Protein AF-G8YKE4-F1 (afdb_monomer)

Radius of gyration: 32.11 Å; Cα contacts (8 Å, |Δi|>4): 275; chains: 1; bounding box: 105×108×71 Å

Solvent-accessible surface area (backbone atoms only — not comparable to full-atom values): 19241 Å² total; per-residue (Å²): 134,86,93,84,87,88,81,90,89,89,80,87,88,82,91,88,84,90,82,92,76,85,77,81,72,81,87,80,68,67,75,76,44,53,62,55,52,49,28,53,51,50,44,51,50,50,53,56,30,50,77,67,52,42,79,45,45,60,67,70,57,50,64,76,46,70,95,54,102,68,61,68,66,61,48,50,50,57,27,41,55,50,30,39,75,76,66,40,31,40,79,42,74,42,75,78,81,82,62,65,99,82,68,90,70,87,85,76,71,34,32,42,75,34,81,58,64,52,73,66,56,44,48,53,52,45,50,56,47,53,50,54,48,57,71,68,48,70,94,70,66,98,82,77,87,86,80,83,74,61,94,62,59,55,38,54,51,49,51,50,50,53,50,52,49,54,53,49,56,32,38,72,45,65,32,49,38,42,57,66,59,50,43,53,54,39,32,76,75,62,36,31,87,55,61,35,72,63,67,78,37,81,45,25,36,68,53,50,53,52,50,34,40,74,47,26,41,31,37,81,45,76,46,76,45,96,84,76,47,76,48,50,33,39,31,80,9,58,48,39,63,70,71,46,51,68,67,60,50,46,52,49,49,42,68,74,78,37,70,99,77,52,62,69,59,51,54,50,44,46,54,18,46,23,66,66,69,72,44,94,70,80,81,83,69,93,71,84,75,73,70,87,76,76,83,79,92,77,82,83,80,80,85,86,75,90,90,134

Sequence (308 aa):
MARHDNIESASSIQADSQGPSGTKRRKVGAESSRPRELVNQVVRLMLMKEHKRQLIRREHIASMYTGRRVRFEEVLGSARERLEDTYGLTIATLPEKSRGEGARTAGRATVALTKHLSPDAAAVLGELWDDDIRERQPSTSPGDTSRLAAPGADARRVESGMTLLALCLLLVSENYMSEHELKQS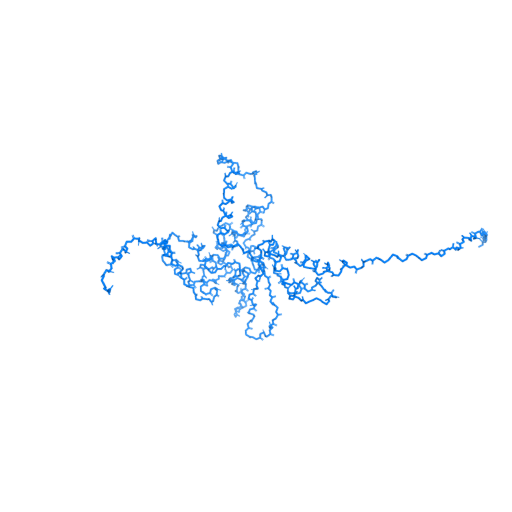LASFGVGDRPVAVAGLDLTASDLISSLVKKEYLYRDVQKTADSSEHVSYTVGRRALAEFPPTAMFNTIRAIYAPADDEDVQKKAALTIERAYRLSFSIPSDRDNSSPQNPDPSTQDPPQNVLT

InterPro domains:
  IPR002190 MAGE homology domain [PF01454] (42-246)
  IPR002190 MAGE homology domain [SM01373] (42-249)
  IPR037445 Melanoma-associated antigen [PTHR11736] (10-258)
  IPR041898 MAGE homology domain, winged helix WH1 motif [G3DSA:1.10.10.1200] (32-101)
  IPR041899 MAGE homology domain, winged helix WH2 motif [G3DSA:1.10.10.1210] (152-277)

pLDDT: mean 71.86, std 17.89, range [33.47, 95.88]

Nearest PDB structures (foldseek):
  8wjn-assembly1_G  TM=7.254E-01  e=7.913E-13  Saccharomyces cerevisiae S288C
  8hqs-assembly1_G  TM=7.590E-01  e=1.151E-11  Saccharomyces cerevisiae S288C
  7qcd-assembly1_E  TM=7.392E-01  e=9.208E-12  Saccharomyces cerevisiae S288C
  7tve-assembly1_F  TM=7.230E-01  e=2.809E-11  Saccharomyces cerevisiae W303
  7dg2-assembly1_C  TM=8.123E-01  e=2.178E-09  Xenopus laevis

Structure (mmCIF, N/CA/C/O backbone):
data_AF-G8YKE4-F1
#
_entry.id   AF-G8YKE4-F1
#
loop_
_atom_site.group_PDB
_atom_site.id
_atom_site.type_symbol
_atom_site.label_atom_id
_atom_site.label_alt_id
_atom_site.label_comp_id
_atom_site.label_asym_id
_atom_site.label_entity_id
_atom_site.label_seq_id
_atom_site.pdbx_PDB_ins_code
_atom_site.Cartn_x
_atom_site.Cartn_y
_atom_site.Cartn_z
_atom_site.occupancy
_atom_site.B_iso_or_equiv
_atom_site.auth_seq_id
_atom_site.auth_comp_id
_atom_site.auth_asym_id
_atom_site.auth_atom_id
_atom_site.pdbx_PDB_model_num
ATOM 1 N N . MET A 1 1 ? 68.249 47.540 -12.873 1.00 39.31 1 MET A N 1
ATOM 2 C CA . MET A 1 1 ? 69.704 47.597 -13.128 1.00 39.31 1 MET A CA 1
ATOM 3 C C . MET A 1 1 ? 70.201 46.169 -13.317 1.00 39.31 1 MET A C 1
ATOM 5 O O . MET A 1 1 ? 69.939 45.378 -12.428 1.00 39.31 1 MET A O 1
ATOM 9 N N . ALA A 1 2 ? 70.842 45.906 -14.469 1.00 39.69 2 ALA A N 1
ATOM 10 C CA . ALA A 1 2 ? 71.574 44.697 -14.915 1.00 39.69 2 ALA A CA 1
ATOM 11 C C . ALA A 1 2 ? 70.795 43.354 -14.945 1.00 39.69 2 ALA A C 1
ATOM 13 O O . ALA A 1 2 ? 70.358 42.883 -13.906 1.00 39.69 2 ALA A O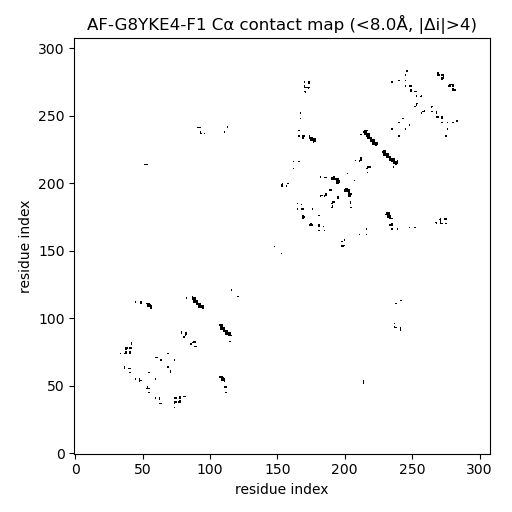 1
ATOM 14 N N . ARG A 1 3 ? 70.413 42.778 -16.102 1.00 41.72 3 ARG A N 1
ATOM 15 C CA . ARG A 1 3 ? 71.158 42.196 -17.260 1.00 41.72 3 ARG A CA 1
ATOM 16 C C . ARG A 1 3 ? 71.851 40.856 -16.970 1.00 41.72 3 ARG A C 1
ATOM 18 O O . ARG A 1 3 ? 72.728 40.828 -16.122 1.00 41.72 3 ARG A O 1
ATOM 25 N N . HIS A 1 4 ? 71.451 39.836 -17.743 1.00 47.59 4 HIS A N 1
ATOM 26 C CA . HIS A 1 4 ? 72.178 38.698 -18.356 1.00 47.59 4 HIS A CA 1
ATOM 27 C C . HIS A 1 4 ? 71.083 37.671 -18.743 1.00 47.59 4 HIS A C 1
ATOM 29 O O . HIS A 1 4 ? 70.483 37.084 -17.851 1.00 47.59 4 HIS A O 1
ATOM 35 N N . ASP A 1 5 ? 70.510 37.631 -19.951 1.00 45.53 5 ASP A N 1
ATOM 36 C CA . ASP A 1 5 ? 71.002 37.280 -21.303 1.00 45.53 5 ASP A CA 1
ATOM 37 C C . ASP A 1 5 ? 71.529 35.840 -21.476 1.00 45.53 5 ASP A C 1
ATOM 39 O O . ASP A 1 5 ? 72.481 35.443 -20.807 1.00 45.53 5 ASP A O 1
ATOM 43 N N . ASN A 1 6 ? 70.960 35.184 -22.509 1.00 40.00 6 ASN A N 1
ATOM 44 C CA . ASN A 1 6 ? 71.478 34.092 -23.360 1.00 40.00 6 ASN A CA 1
ATOM 45 C C . A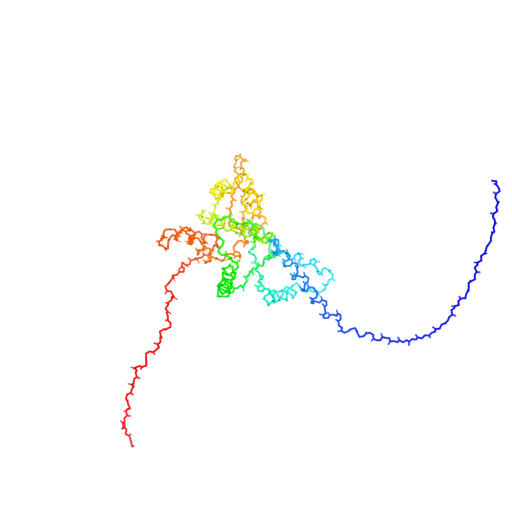SN A 1 6 ? 71.422 32.628 -22.863 1.00 40.00 6 ASN A C 1
ATOM 47 O O . ASN A 1 6 ? 71.691 32.364 -21.703 1.00 40.00 6 ASN A O 1
ATOM 51 N N . ILE A 1 7 ? 71.172 31.587 -23.683 1.00 43.69 7 ILE A N 1
ATOM 52 C CA . ILE A 1 7 ? 70.791 31.421 -25.107 1.00 43.69 7 ILE A CA 1
ATOM 53 C C . ILE A 1 7 ? 70.423 29.932 -25.350 1.00 43.69 7 ILE A C 1
ATOM 55 O O . ILE A 1 7 ? 70.903 29.060 -24.635 1.00 43.69 7 ILE A O 1
ATOM 59 N N . GLU A 1 8 ? 69.572 29.709 -26.359 1.00 40.12 8 GLU A N 1
ATOM 60 C CA . GLU A 1 8 ? 69.367 28.555 -27.269 1.00 40.12 8 GLU A CA 1
ATOM 61 C C . GLU A 1 8 ? 69.702 27.109 -26.855 1.00 40.12 8 GLU A C 1
ATOM 63 O O . GLU A 1 8 ? 70.831 26.764 -26.520 1.00 40.12 8 GLU A O 1
ATOM 68 N N . SER A 1 9 ? 68.768 26.200 -27.168 1.00 45.34 9 SER A N 1
ATOM 69 C CA . SER A 1 9 ? 68.988 25.223 -28.253 1.00 45.34 9 SER A CA 1
ATOM 70 C C . SER A 1 9 ? 67.677 24.548 -28.662 1.00 45.34 9 SER A C 1
ATOM 72 O O . SER A 1 9 ? 67.100 23.756 -27.921 1.00 45.34 9 SER A O 1
ATOM 74 N N . ALA A 1 10 ? 67.227 24.866 -29.875 1.00 48.97 10 ALA A N 1
ATOM 75 C CA . ALA A 1 10 ? 66.245 24.108 -30.634 1.00 48.97 10 ALA A CA 1
ATOM 76 C C . ALA A 1 10 ? 66.974 23.354 -31.759 1.00 48.97 10 ALA A C 1
ATOM 78 O O . ALA A 1 10 ? 67.749 23.954 -32.495 1.00 48.97 10 ALA A O 1
ATOM 79 N N . SER A 1 11 ? 66.701 22.057 -31.907 1.00 41.12 11 SER A N 1
ATOM 80 C CA . SER A 1 11 ? 66.792 21.305 -33.172 1.00 41.12 11 SER A CA 1
ATOM 81 C C . SER A 1 11 ? 65.908 20.054 -33.004 1.00 41.12 11 SER A C 1
ATOM 83 O O . SER A 1 11 ? 65.993 19.400 -31.970 1.00 41.12 11 SER A O 1
ATOM 85 N N . SER A 1 12 ? 64.812 19.873 -33.755 1.00 44.53 12 SER A N 1
ATOM 86 C CA . SER A 1 12 ? 64.684 19.446 -35.166 1.00 44.53 12 SER A CA 1
ATOM 87 C C . SER A 1 12 ? 64.959 17.951 -35.368 1.00 44.53 12 SER A C 1
ATOM 89 O O . SER A 1 12 ? 65.866 17.436 -34.731 1.00 44.53 12 SER A O 1
ATOM 91 N N . ILE A 1 13 ? 64.244 17.340 -36.339 1.00 44.50 13 ILE A N 1
ATOM 92 C CA . ILE A 1 13 ? 64.333 15.957 -36.893 1.00 44.50 13 ILE A CA 1
ATOM 93 C C . ILE A 1 13 ? 63.193 15.049 -36.362 1.00 44.50 13 ILE A C 1
ATOM 95 O O . ILE A 1 13 ? 63.050 14.899 -35.160 1.00 44.50 13 ILE A O 1
ATOM 99 N N . GLN A 1 14 ? 62.314 14.404 -37.142 1.00 42.56 14 GLN A N 1
ATOM 100 C CA . GLN A 1 14 ? 62.128 14.227 -38.591 1.00 42.56 14 GLN A CA 1
ATOM 101 C C . GLN A 1 14 ? 60.677 13.766 -38.843 1.00 42.56 14 GLN A C 1
ATOM 103 O O . GLN A 1 14 ? 60.120 12.994 -38.063 1.00 42.56 14 GLN A O 1
ATOM 108 N N . ALA A 1 15 ? 60.100 14.196 -39.963 1.00 42.81 15 ALA A N 1
ATOM 109 C CA . ALA A 1 15 ? 58.983 13.523 -40.617 1.00 42.81 15 ALA A CA 1
ATOM 110 C C . ALA A 1 15 ? 59.537 12.395 -41.504 1.00 42.81 15 ALA A C 1
ATOM 112 O O . ALA A 1 15 ? 60.581 12.600 -42.118 1.00 42.81 15 ALA A O 1
ATOM 113 N N . ASP A 1 16 ? 58.877 11.233 -41.543 1.00 40.06 16 ASP A N 1
ATOM 114 C CA . ASP A 1 16 ? 58.222 10.651 -42.734 1.00 40.06 16 ASP A CA 1
ATOM 115 C C . ASP A 1 16 ? 57.910 9.153 -42.507 1.00 40.06 16 ASP A C 1
ATOM 117 O O . ASP A 1 16 ? 58.747 8.402 -42.010 1.00 40.06 16 ASP A O 1
ATOM 121 N N . SER A 1 17 ? 56.699 8.714 -42.857 1.00 42.41 17 SER A N 1
ATOM 122 C CA . SER A 1 17 ? 56.407 7.401 -43.470 1.00 42.41 17 SER A CA 1
ATOM 123 C C . SER A 1 17 ? 54.902 7.121 -43.494 1.00 42.41 17 SER A C 1
ATOM 125 O O . SER A 1 17 ? 54.215 6.962 -42.485 1.00 42.41 17 SER A O 1
ATOM 127 N N . GLN A 1 18 ? 54.402 7.063 -44.722 1.00 42.44 18 GLN A N 1
ATOM 128 C CA . GLN A 1 18 ? 53.073 6.622 -45.107 1.00 42.44 18 GLN A CA 1
ATOM 129 C C . GLN A 1 18 ? 52.872 5.122 -44.846 1.00 42.44 18 GLN A C 1
ATOM 131 O O . GLN A 1 18 ? 53.779 4.313 -45.028 1.00 42.44 18 GLN A O 1
ATOM 136 N N . GLY A 1 19 ? 51.629 4.745 -44.544 1.00 33.47 19 GLY A N 1
ATOM 137 C CA . GLY A 1 19 ? 51.159 3.362 -44.600 1.00 33.47 19 GLY A CA 1
ATOM 138 C C . GLY A 1 19 ? 49.667 3.254 -44.268 1.00 33.47 19 GLY A C 1
ATOM 139 O O . GLY A 1 19 ? 49.310 3.298 -43.092 1.00 33.47 19 GLY A O 1
ATOM 140 N N . PRO A 1 20 ? 48.768 3.118 -45.263 1.00 50.91 20 PRO A N 1
ATOM 141 C CA . PRO A 1 20 ? 47.338 2.969 -45.037 1.00 50.91 20 PRO A CA 1
ATOM 142 C C . PRO A 1 20 ? 47.002 1.480 -44.895 1.00 50.91 20 PRO A C 1
ATOM 144 O O . PRO A 1 20 ? 46.986 0.743 -45.877 1.00 50.91 20 PRO A O 1
ATOM 147 N N . SER A 1 21 ? 46.694 1.022 -43.681 1.00 41.03 21 SER A N 1
ATOM 148 C CA . SER A 1 21 ? 46.069 -0.291 -43.485 1.00 41.03 21 SER A CA 1
ATOM 149 C C . SER A 1 21 ? 44.676 -0.097 -42.914 1.00 41.03 21 SER A C 1
ATOM 151 O O . SER A 1 21 ? 44.476 0.223 -41.742 1.00 41.03 21 SER A O 1
ATOM 153 N N . GLY A 1 22 ? 43.697 -0.219 -43.808 1.00 45.88 22 GLY A N 1
ATOM 154 C CA . GLY A 1 22 ? 42.283 -0.149 -43.499 1.00 45.88 22 GLY A CA 1
ATOM 155 C C . GLY A 1 22 ? 41.857 -1.311 -42.613 1.00 45.88 22 GLY A C 1
ATOM 156 O O . GLY A 1 22 ? 41.409 -2.349 -43.097 1.00 45.88 22 GLY A O 1
ATOM 157 N N . THR A 1 23 ? 41.881 -1.101 -41.301 1.00 41.97 23 THR A N 1
ATOM 158 C CA . THR A 1 23 ? 41.131 -1.937 -40.370 1.00 41.97 23 THR A CA 1
ATOM 159 C C . THR A 1 23 ? 39.652 -1.587 -40.528 1.00 41.97 23 THR A C 1
ATOM 161 O O . THR A 1 23 ? 39.115 -0.725 -39.829 1.00 41.97 23 THR A O 1
ATOM 164 N N . LYS A 1 24 ? 38.969 -2.261 -41.466 1.00 46.75 24 LYS A N 1
ATOM 165 C CA . LYS A 1 24 ? 37.504 -2.407 -41.481 1.00 46.75 24 LYS A CA 1
ATOM 166 C C . LYS A 1 24 ? 37.088 -3.084 -40.171 1.00 46.75 24 LYS A C 1
ATOM 168 O O . LYS A 1 24 ? 36.843 -4.286 -40.102 1.00 46.75 24 LYS A O 1
ATOM 173 N N . ARG A 1 25 ? 37.020 -2.296 -39.098 1.00 44.94 25 ARG A N 1
ATOM 174 C CA . ARG A 1 25 ? 36.373 -2.669 -37.846 1.00 44.94 25 ARG A CA 1
ATOM 175 C C . ARG A 1 25 ? 34.901 -2.884 -38.176 1.00 44.94 25 ARG A C 1
ATOM 177 O O . ARG A 1 25 ? 34.162 -1.936 -38.430 1.00 44.94 25 ARG A O 1
ATOM 184 N N . ARG A 1 26 ? 34.504 -4.156 -38.217 1.00 44.38 26 ARG A N 1
ATOM 185 C CA . ARG A 1 26 ? 33.115 -4.620 -38.273 1.00 44.38 26 ARG A CA 1
ATOM 186 C C . ARG A 1 26 ? 32.285 -3.866 -37.228 1.00 44.38 26 ARG A C 1
ATOM 188 O O . ARG A 1 26 ? 32.288 -4.201 -36.049 1.00 44.38 26 ARG A O 1
ATOM 195 N N . LYS A 1 27 ? 31.558 -2.845 -37.673 1.00 48.19 27 LYS A N 1
ATOM 196 C CA . LYS A 1 27 ? 30.589 -2.073 -36.889 1.00 48.19 27 LYS A CA 1
ATOM 197 C C . LYS A 1 27 ? 29.221 -2.765 -36.966 1.00 48.19 27 LYS A C 1
ATOM 199 O O . LYS A 1 27 ? 28.271 -2.182 -37.459 1.00 48.19 27 LYS A O 1
ATOM 204 N N . VAL A 1 28 ? 29.147 -4.037 -36.559 1.00 48.53 28 VAL A N 1
ATOM 205 C CA . VAL A 1 28 ? 27.922 -4.864 -36.699 1.00 48.53 28 VAL A CA 1
ATOM 206 C C . VAL A 1 28 ? 27.350 -5.325 -35.343 1.00 48.53 28 VAL A C 1
ATOM 208 O O . VAL A 1 28 ? 26.276 -5.901 -35.292 1.00 48.53 28 VAL A O 1
ATOM 211 N N . GLY A 1 29 ? 27.993 -5.010 -34.210 1.00 48.00 29 GLY A N 1
ATOM 212 C CA . GLY A 1 29 ? 27.527 -5.444 -32.875 1.00 48.00 29 GLY A CA 1
ATOM 213 C C . GLY A 1 29 ? 27.056 -4.344 -31.914 1.00 48.00 29 GLY A C 1
ATOM 214 O O . GLY A 1 29 ? 26.643 -4.648 -30.800 1.00 48.00 29 GLY A O 1
ATOM 215 N N . ALA A 1 30 ? 27.152 -3.064 -32.288 1.00 51.16 30 ALA A N 1
ATOM 216 C CA . ALA A 1 30 ? 26.948 -1.960 -31.341 1.00 51.16 30 ALA A CA 1
ATOM 217 C C . ALA A 1 30 ? 25.519 -1.389 -31.330 1.00 51.16 30 ALA A C 1
ATOM 219 O O . ALA A 1 30 ? 25.124 -0.776 -30.343 1.00 51.16 30 ALA A O 1
ATOM 220 N N . GLU A 1 31 ? 24.736 -1.559 -32.399 1.00 50.94 31 GLU A N 1
ATOM 221 C CA . GLU A 1 31 ? 23.384 -0.980 -32.474 1.00 50.94 31 GLU A CA 1
ATOM 222 C C . GLU A 1 31 ? 22.303 -1.870 -31.857 1.00 50.94 31 GLU A C 1
ATOM 224 O O . GLU A 1 31 ? 21.382 -1.340 -31.244 1.00 50.94 31 GLU A O 1
ATOM 229 N N . SER A 1 32 ? 22.455 -3.197 -31.902 1.00 55.06 32 SER A N 1
ATOM 230 C CA . SER A 1 32 ? 21.541 -4.151 -31.252 1.00 55.06 32 SER A CA 1
ATOM 231 C C . SER A 1 32 ? 21.711 -4.225 -29.727 1.00 55.06 32 SER A C 1
ATOM 233 O O . SER A 1 32 ? 20.775 -4.594 -29.016 1.00 55.06 32 SER A O 1
ATOM 235 N N . SER A 1 33 ? 22.874 -3.829 -29.202 1.00 62.72 33 SER A N 1
ATOM 236 C CA . SER A 1 33 ? 23.166 -3.817 -27.758 1.00 62.72 33 SER A CA 1
ATOM 237 C C . SER A 1 33 ? 22.588 -2.594 -27.042 1.00 62.72 33 SER A C 1
ATOM 239 O O . SER A 1 33 ? 22.113 -2.705 -25.915 1.00 62.72 33 SER A O 1
ATOM 241 N N . ARG A 1 34 ? 22.522 -1.438 -27.715 1.00 72.75 34 ARG A N 1
ATOM 242 C CA . ARG A 1 34 ? 21.982 -0.183 -27.155 1.00 72.75 34 ARG A CA 1
ATOM 243 C C . ARG A 1 34 ? 20.543 -0.277 -26.620 1.00 72.75 34 ARG A C 1
ATOM 245 O O . ARG A 1 34 ? 20.316 0.234 -25.523 1.00 72.75 34 ARG A O 1
ATOM 252 N N . PRO A 1 35 ? 19.563 -0.878 -27.330 1.00 78.94 35 PRO A N 1
ATOM 253 C CA . PRO A 1 35 ? 18.212 -1.033 -26.791 1.00 78.94 35 PRO A CA 1
ATOM 254 C C . PRO A 1 35 ? 18.183 -2.018 -25.617 1.00 78.94 35 PRO A C 1
ATOM 256 O O . PRO A 1 35 ? 17.508 -1.764 -24.625 1.00 78.94 35 PRO A O 1
ATOM 259 N N . ARG A 1 36 ? 18.982 -3.092 -25.664 1.00 84.00 36 ARG A N 1
ATOM 260 C CA . ARG A 1 36 ? 19.078 -4.076 -24.573 1.00 84.00 36 ARG A CA 1
ATOM 261 C C . ARG A 1 36 ? 19.683 -3.480 -23.299 1.00 84.00 36 ARG A C 1
ATOM 263 O O . ARG A 1 36 ? 19.201 -3.754 -22.204 1.00 84.00 36 ARG A O 1
ATOM 270 N N . GLU A 1 37 ? 20.705 -2.638 -23.427 1.00 87.31 37 GLU A N 1
ATOM 271 C CA . GLU A 1 37 ? 21.301 -1.903 -22.305 1.00 87.31 37 GLU A CA 1
ATOM 272 C C . GLU A 1 37 ? 20.299 -0.950 -21.647 1.00 87.31 37 GLU A C 1
ATOM 274 O O . GLU A 1 37 ? 20.245 -0.881 -20.420 1.00 87.31 37 GLU A O 1
ATOM 279 N N . LEU A 1 38 ? 19.470 -0.262 -22.443 1.00 87.62 38 LEU A N 1
ATOM 280 C CA . LEU A 1 38 ? 18.397 0.589 -21.924 1.00 87.62 38 LEU A CA 1
ATOM 281 C C . LEU A 1 38 ? 17.358 -0.222 -21.156 1.00 87.62 38 LEU A C 1
ATOM 283 O O . LEU A 1 38 ? 17.008 0.156 -20.043 1.00 87.62 38 LEU A O 1
ATOM 287 N N . VAL A 1 39 ? 16.906 -1.351 -21.709 1.00 89.44 39 VAL A N 1
ATOM 288 C CA . VAL A 1 39 ? 15.974 -2.251 -21.014 1.00 89.44 39 VAL A CA 1
ATOM 289 C C . VAL A 1 39 ? 16.573 -2.702 -19.681 1.00 89.44 39 VAL A C 1
ATOM 291 O O . VAL A 1 39 ? 15.919 -2.585 -18.651 1.00 89.44 39 VAL A O 1
ATOM 294 N N . ASN A 1 40 ? 17.849 -3.103 -19.651 1.00 90.25 40 ASN A N 1
ATOM 295 C CA . ASN A 1 40 ? 18.532 -3.475 -18.406 1.00 90.25 40 ASN A CA 1
ATOM 296 C C . ASN A 1 40 ? 18.598 -2.319 -17.395 1.00 90.25 40 ASN A C 1
ATOM 298 O O . ASN A 1 40 ? 18.440 -2.539 -16.195 1.00 90.25 40 ASN A O 1
ATOM 302 N N . GLN A 1 41 ? 18.843 -1.090 -17.854 1.00 88.62 41 GLN A N 1
ATOM 303 C CA . GLN A 1 41 ? 18.854 0.093 -16.989 1.00 88.62 41 GLN A CA 1
ATOM 304 C C . GLN A 1 41 ? 17.463 0.397 -16.425 1.00 88.62 41 GLN A C 1
ATOM 306 O O . GLN A 1 41 ? 17.350 0.710 -15.240 1.00 88.62 41 GLN A O 1
ATOM 311 N N . VAL A 1 42 ? 16.412 0.261 -17.237 1.00 88.50 42 VAL A N 1
ATOM 312 C CA . VAL A 1 42 ? 15.021 0.426 -16.796 1.00 88.50 42 VAL A CA 1
ATOM 313 C C . VAL A 1 42 ? 14.643 -0.654 -15.787 1.00 88.50 42 VAL A C 1
ATOM 315 O O . VAL A 1 42 ? 14.128 -0.313 -14.728 1.00 88.50 42 VAL A O 1
ATOM 318 N N . VAL A 1 43 ? 14.982 -1.920 -16.040 1.00 89.50 43 VAL A N 1
ATOM 319 C CA . VAL A 1 43 ? 14.761 -3.026 -15.092 1.00 89.50 43 VAL A CA 1
ATOM 320 C C . VAL A 1 43 ? 15.489 -2.766 -13.768 1.00 89.50 43 VAL A C 1
ATOM 322 O O . VAL A 1 43 ? 14.881 -2.861 -12.706 1.00 89.50 43 VAL A O 1
ATOM 325 N N . ARG A 1 44 ? 16.761 -2.342 -13.790 1.00 89.12 44 ARG A N 1
ATOM 326 C CA . ARG A 1 44 ? 17.491 -1.978 -12.557 1.00 89.12 44 ARG A CA 1
ATOM 327 C C . ARG A 1 44 ? 16.831 -0.823 -11.812 1.00 89.12 44 ARG A C 1
ATOM 329 O O . ARG A 1 44 ? 16.696 -0.892 -10.594 1.00 89.12 44 ARG A O 1
ATOM 336 N N . LEU A 1 45 ? 16.411 0.225 -12.523 1.00 88.44 45 LEU A N 1
ATOM 337 C CA . LEU A 1 45 ? 15.690 1.351 -11.928 1.00 88.44 45 LEU A CA 1
ATOM 338 C C . LEU A 1 45 ? 14.390 0.879 -11.267 1.00 88.44 45 LEU A C 1
ATOM 340 O O . LEU A 1 45 ? 14.090 1.291 -10.149 1.00 88.44 45 LEU A O 1
ATOM 344 N N . MET A 1 46 ? 13.646 0.014 -11.952 1.00 88.00 46 MET A N 1
ATOM 345 C CA . MET A 1 46 ? 12.400 -0.581 -11.483 1.00 88.00 46 MET A CA 1
ATOM 346 C C . MET A 1 46 ? 12.612 -1.377 -10.194 1.00 88.00 46 MET A C 1
ATOM 348 O O . MET A 1 46 ? 11.981 -1.074 -9.183 1.00 88.00 46 MET A O 1
ATOM 352 N N . LEU A 1 47 ? 13.591 -2.282 -10.175 1.00 85.75 47 LEU A N 1
ATOM 353 C CA . LEU A 1 47 ? 13.962 -3.050 -8.984 1.00 85.75 47 LEU A CA 1
ATOM 354 C C . LEU A 1 47 ? 14.440 -2.151 -7.833 1.00 85.75 47 LEU A C 1
ATOM 356 O O . LEU A 1 47 ? 14.051 -2.348 -6.684 1.00 85.75 47 LEU A O 1
ATOM 360 N N . MET A 1 48 ? 15.238 -1.117 -8.120 1.00 85.44 48 MET A N 1
ATOM 361 C CA . MET A 1 48 ? 15.682 -0.148 -7.109 1.00 85.44 48 MET A CA 1
ATOM 362 C C . MET A 1 48 ? 14.521 0.643 -6.502 1.00 85.44 48 MET A C 1
ATOM 364 O O . MET A 1 48 ? 14.540 0.962 -5.310 1.00 85.44 48 MET A O 1
ATOM 368 N N . LYS A 1 49 ? 13.537 1.020 -7.324 1.00 84.44 49 LYS A N 1
ATOM 369 C CA . LYS A 1 49 ? 12.346 1.747 -6.876 1.00 84.44 49 LYS A CA 1
ATOM 370 C C . LYS A 1 49 ? 11.444 0.847 -6.046 1.00 84.44 49 LYS A C 1
ATOM 372 O O . LYS A 1 49 ? 11.001 1.287 -4.987 1.00 84.44 49 LYS A O 1
ATOM 377 N N . GLU A 1 50 ? 11.273 -0.403 -6.457 1.00 83.19 50 GLU A N 1
ATOM 378 C CA . GLU A 1 50 ? 10.493 -1.382 -5.706 1.00 83.19 50 GLU A CA 1
ATOM 379 C C . GLU A 1 50 ? 11.126 -1.720 -4.362 1.00 83.19 50 GLU A C 1
ATOM 381 O O . GLU A 1 50 ? 10.464 -1.671 -3.331 1.00 83.19 50 GLU A O 1
ATOM 386 N N . HIS A 1 51 ? 12.445 -1.900 -4.331 1.00 78.75 51 HIS A N 1
ATOM 387 C CA . HIS A 1 51 ? 13.185 -2.082 -3.086 1.00 78.75 51 HIS A CA 1
ATOM 388 C C . HIS A 1 51 ? 12.954 -0.937 -2.082 1.00 78.75 51 HIS A C 1
ATOM 390 O O . HIS A 1 51 ? 12.996 -1.142 -0.871 1.00 78.75 51 HIS A O 1
ATOM 396 N N . LYS A 1 52 ? 12.713 0.285 -2.571 1.00 77.56 52 LYS A N 1
ATOM 397 C CA . LYS A 1 52 ? 12.405 1.462 -1.743 1.00 77.56 52 LYS A CA 1
ATOM 398 C C . LYS A 1 52 ? 10.901 1.677 -1.526 1.00 77.56 52 LYS A C 1
ATOM 400 O O . LYS A 1 52 ? 10.535 2.695 -0.941 1.00 77.56 52 LYS A O 1
ATOM 405 N N . ARG A 1 53 ? 10.043 0.785 -2.034 1.00 76.06 53 ARG A N 1
ATOM 406 C CA . ARG A 1 53 ? 8.583 0.946 -2.124 1.00 76.06 53 ARG A CA 1
ATOM 407 C C . ARG A 1 53 ? 8.188 2.327 -2.664 1.00 76.06 53 ARG A C 1
ATOM 409 O O . ARG A 1 53 ? 7.283 2.991 -2.162 1.00 76.06 53 ARG A O 1
ATOM 416 N N . GLN A 1 54 ? 8.897 2.784 -3.695 1.00 79.81 54 GLN A N 1
ATOM 417 C CA . GLN A 1 54 ? 8.627 4.049 -4.373 1.00 79.81 54 GLN A CA 1
ATOM 418 C C . GLN A 1 54 ? 7.852 3.823 -5.660 1.00 79.81 54 GLN A C 1
ATOM 420 O O . GLN A 1 54 ? 8.114 2.884 -6.405 1.00 79.81 54 GLN A O 1
ATOM 425 N N . LEU A 1 55 ? 6.956 4.755 -5.959 1.00 80.06 55 LEU A N 1
ATOM 426 C CA . LEU A 1 55 ? 6.229 4.756 -7.216 1.00 80.06 55 LEU A CA 1
ATOM 427 C C . LEU A 1 55 ? 7.114 5.139 -8.400 1.00 80.06 55 LEU A C 1
ATOM 429 O O . LEU A 1 55 ? 8.013 5.989 -8.312 1.00 80.06 55 LEU A O 1
ATOM 433 N N . ILE A 1 56 ? 6.812 4.525 -9.538 1.00 83.62 56 ILE A N 1
ATOM 434 C CA . ILE A 1 56 ? 7.535 4.704 -10.787 1.00 83.62 56 ILE A CA 1
ATOM 435 C C . ILE A 1 56 ? 6.679 5.576 -11.696 1.00 83.62 56 ILE A C 1
ATOM 437 O O . ILE A 1 56 ? 5.601 5.192 -12.138 1.00 83.62 56 ILE A O 1
ATOM 441 N N . ARG A 1 57 ? 7.157 6.794 -11.950 1.00 84.88 57 ARG A N 1
ATOM 442 C CA . ARG A 1 57 ? 6.528 7.732 -12.880 1.00 84.88 57 ARG A CA 1
ATOM 443 C C . ARG A 1 57 ? 7.177 7.612 -14.250 1.00 84.88 57 ARG A C 1
ATOM 445 O O . ARG A 1 57 ? 8.371 7.318 -14.340 1.00 84.88 57 ARG A O 1
ATOM 452 N N . ARG A 1 58 ? 6.416 7.925 -15.301 1.00 81.62 58 ARG A N 1
ATOM 453 C CA . ARG A 1 58 ? 6.907 7.931 -16.687 1.00 81.62 58 ARG A CA 1
ATOM 454 C C . ARG A 1 58 ? 8.168 8.780 -16.847 1.00 81.62 58 ARG A C 1
ATOM 456 O O . ARG A 1 58 ? 9.120 8.325 -17.466 1.00 81.62 58 ARG A O 1
ATOM 463 N N . GLU A 1 59 ? 8.219 9.952 -16.218 1.00 84.88 59 GLU A N 1
ATOM 464 C CA . GLU A 1 59 ? 9.401 10.826 -16.195 1.00 84.88 59 GLU A CA 1
ATOM 465 C C . GLU A 1 59 ? 10.682 10.156 -15.664 1.00 84.88 59 GLU A C 1
ATOM 467 O O . GLU A 1 59 ? 11.753 10.444 -16.189 1.00 84.88 59 GLU A O 1
ATOM 472 N N . HIS A 1 60 ? 10.601 9.232 -14.695 1.00 83.94 60 HIS A N 1
ATOM 473 C CA . HIS A 1 60 ? 11.789 8.516 -14.196 1.00 83.94 60 HIS A CA 1
ATOM 474 C C . HIS A 1 60 ? 12.391 7.582 -15.252 1.00 83.94 60 HIS A C 1
ATOM 476 O O . HIS A 1 60 ? 13.595 7.344 -15.274 1.00 83.94 60 HIS A O 1
ATOM 482 N N . ILE A 1 61 ? 11.539 7.017 -16.105 1.00 83.56 61 ILE A N 1
ATOM 483 C CA . ILE A 1 61 ? 11.960 6.135 -17.191 1.00 83.56 61 ILE A CA 1
ATOM 484 C C . ILE A 1 61 ? 12.394 6.999 -18.382 1.00 83.56 61 ILE A C 1
ATOM 486 O O . ILE A 1 61 ? 13.433 6.740 -18.981 1.00 83.56 61 ILE A O 1
ATOM 490 N N . ALA A 1 62 ? 11.655 8.077 -18.670 1.00 83.12 62 ALA A N 1
ATOM 491 C CA . ALA A 1 62 ? 11.958 9.029 -19.735 1.00 83.12 62 ALA A CA 1
ATOM 492 C C . ALA A 1 62 ? 13.330 9.688 -19.577 1.00 83.12 62 ALA A C 1
ATOM 494 O O . ALA A 1 62 ? 14.054 9.833 -20.562 1.00 83.12 62 ALA A O 1
ATOM 495 N N . SER A 1 63 ? 13.732 10.009 -18.342 1.00 83.56 63 SER A N 1
ATOM 496 C CA . SER A 1 63 ? 15.050 10.585 -18.072 1.00 83.56 63 SER A CA 1
ATOM 497 C C . SER A 1 63 ? 16.208 9.673 -18.495 1.00 83.56 63 SER A C 1
ATOM 499 O O . SER A 1 63 ? 17.270 10.181 -18.849 1.00 83.56 63 SER A O 1
ATOM 501 N N . MET A 1 64 ? 16.014 8.346 -18.520 1.00 81.12 64 MET A N 1
ATOM 502 C CA . MET A 1 64 ? 17.065 7.370 -18.852 1.00 81.12 64 MET A CA 1
ATOM 503 C C . MET A 1 64 ? 17.396 7.296 -20.348 1.00 81.12 64 MET A C 1
ATOM 505 O O . MET A 1 64 ? 18.469 6.822 -20.718 1.00 81.12 64 MET A O 1
ATOM 509 N N . TYR A 1 65 ? 16.503 7.765 -21.221 1.00 78.88 65 TYR A N 1
ATOM 510 C CA . TYR A 1 65 ? 16.716 7.749 -22.671 1.00 78.88 65 TYR A CA 1
ATOM 511 C C . TYR A 1 65 ? 16.651 9.145 -23.306 1.00 78.88 65 TYR A C 1
ATOM 513 O O . TYR A 1 65 ? 16.501 9.263 -24.524 1.00 78.88 65 TYR A O 1
ATOM 521 N N . THR A 1 66 ? 16.824 10.202 -22.502 1.00 71.81 66 THR A N 1
ATOM 522 C CA . THR A 1 66 ? 16.915 11.593 -22.973 1.00 71.81 66 THR A CA 1
ATOM 523 C C . THR A 1 66 ? 17.944 11.701 -24.108 1.00 71.81 66 THR A C 1
ATOM 525 O O . THR A 1 66 ? 19.110 11.350 -23.934 1.00 71.81 66 THR A O 1
ATOM 528 N N . GLY A 1 67 ? 17.506 12.133 -25.296 1.00 69.44 67 GLY A N 1
ATOM 529 C CA . GLY A 1 67 ? 18.353 12.236 -26.495 1.00 69.44 67 GLY A CA 1
ATOM 530 C C . GLY A 1 67 ? 18.374 11.006 -27.417 1.00 69.44 67 GLY A C 1
ATOM 531 O O . GLY A 1 67 ? 19.101 11.009 -28.408 1.00 69.44 67 GLY A O 1
ATOM 532 N N . ARG A 1 68 ? 17.576 9.961 -27.148 1.00 74.94 68 ARG A N 1
ATOM 533 C CA . ARG A 1 68 ? 17.443 8.773 -28.014 1.00 74.94 68 ARG A CA 1
ATOM 534 C C . ARG A 1 68 ? 16.044 8.705 -28.642 1.00 74.94 68 ARG A C 1
ATOM 536 O O . ARG A 1 68 ? 15.048 8.960 -27.972 1.00 74.94 68 ARG A O 1
ATOM 543 N N . ARG A 1 69 ? 15.950 8.320 -29.923 1.00 75.44 69 ARG A N 1
ATOM 544 C CA . ARG A 1 69 ? 14.671 8.079 -30.628 1.00 75.44 69 ARG A CA 1
ATOM 545 C C . ARG A 1 69 ? 14.113 6.688 -30.303 1.00 75.44 69 ARG A C 1
ATOM 547 O O . ARG A 1 69 ? 13.992 5.856 -31.193 1.00 75.44 69 ARG A O 1
ATOM 554 N N . VAL A 1 70 ? 13.825 6.413 -29.034 1.00 78.44 70 VAL A N 1
ATOM 555 C CA . VAL A 1 70 ? 13.199 5.146 -28.620 1.00 78.44 70 VAL A CA 1
ATOM 556 C C . VAL A 1 70 ? 11.824 5.439 -28.035 1.00 78.44 70 VAL A C 1
ATOM 558 O O . VAL A 1 70 ? 11.663 6.398 -27.276 1.00 78.44 70 VAL A O 1
ATOM 561 N N . ARG A 1 71 ? 10.814 4.648 -28.415 1.00 82.62 71 ARG A N 1
ATOM 562 C CA . ARG A 1 71 ? 9.452 4.810 -27.898 1.00 82.62 71 ARG A CA 1
ATOM 563 C C . ARG A 1 71 ? 9.359 4.216 -26.494 1.00 82.62 71 ARG A C 1
ATOM 565 O O . ARG A 1 71 ? 9.846 3.121 -26.239 1.00 82.62 71 ARG A O 1
ATOM 572 N N . PHE A 1 72 ? 8.700 4.941 -25.590 1.00 83.19 72 PHE A N 1
ATOM 573 C CA . PHE A 1 72 ? 8.496 4.518 -24.200 1.00 83.19 72 PHE A CA 1
ATOM 574 C C . PHE A 1 72 ? 7.842 3.132 -24.100 1.00 83.19 72 PHE A C 1
ATOM 576 O O . PHE A 1 72 ? 8.322 2.293 -23.348 1.00 83.19 72 PHE A O 1
ATOM 583 N N . GLU A 1 73 ? 6.795 2.894 -24.894 1.00 85.31 73 GLU A N 1
ATOM 584 C CA . GLU A 1 73 ? 6.032 1.638 -24.882 1.00 85.31 73 GLU A CA 1
ATOM 585 C C . GLU A 1 73 ? 6.876 0.426 -25.286 1.00 85.31 73 GLU A C 1
ATOM 587 O O . GLU A 1 73 ? 6.723 -0.644 -24.712 1.00 85.31 73 GLU A O 1
ATOM 592 N N . GLU A 1 74 ? 7.816 0.593 -26.221 1.00 86.88 74 GLU A N 1
ATOM 593 C CA . GLU A 1 74 ? 8.705 -0.493 -26.655 1.00 86.88 74 GLU A CA 1
ATOM 594 C C . GLU A 1 74 ? 9.667 -0.889 -25.529 1.00 86.88 74 GLU A C 1
ATOM 596 O O . GLU A 1 74 ? 9.803 -2.066 -25.203 1.00 86.88 74 GLU A O 1
ATOM 601 N N . VAL A 1 75 ? 10.290 0.099 -24.874 1.00 87.62 75 VAL A N 1
ATOM 602 C CA . VAL A 1 75 ? 11.203 -0.157 -23.746 1.00 87.62 75 VAL A CA 1
ATOM 603 C C . VAL A 1 75 ? 10.448 -0.731 -22.554 1.00 87.62 75 VAL A C 1
ATOM 605 O O . VAL A 1 75 ? 10.950 -1.640 -21.897 1.00 87.62 75 VAL A O 1
ATOM 608 N N . LEU A 1 76 ? 9.252 -0.208 -22.269 1.00 87.06 76 LEU A N 1
ATOM 609 C CA . LEU A 1 76 ? 8.420 -0.681 -21.170 1.00 87.06 76 LEU A CA 1
ATOM 610 C C . LEU A 1 76 ? 7.916 -2.106 -21.422 1.00 87.06 76 LEU A C 1
ATOM 612 O O . LEU A 1 76 ? 7.950 -2.915 -20.500 1.00 87.06 76 LEU A O 1
ATOM 616 N N . GLY A 1 77 ? 7.504 -2.424 -22.651 1.00 88.81 77 GLY A N 1
ATOM 617 C CA . GLY A 1 77 ? 7.089 -3.768 -23.052 1.00 88.81 77 GLY A CA 1
ATOM 618 C C . GLY A 1 77 ? 8.209 -4.790 -22.869 1.00 88.81 77 GLY A C 1
ATOM 619 O O . GLY A 1 77 ? 8.016 -5.786 -22.180 1.00 88.81 77 GLY A O 1
ATOM 620 N N . SER A 1 78 ? 9.412 -4.499 -23.375 1.00 89.62 78 SER A N 1
ATOM 621 C CA . SER A 1 78 ? 10.572 -5.382 -23.183 1.00 89.62 78 SER A CA 1
ATOM 622 C C . SER A 1 78 ? 11.032 -5.473 -21.723 1.00 89.62 78 SER A C 1
ATOM 624 O O . SER A 1 78 ? 11.544 -6.505 -21.295 1.00 89.62 78 SER A O 1
ATOM 626 N N . ALA A 1 79 ? 10.883 -4.400 -20.939 1.00 88.88 79 ALA A N 1
ATOM 627 C CA . ALA A 1 79 ? 11.175 -4.438 -19.508 1.00 88.88 79 ALA A CA 1
ATOM 628 C C . ALA A 1 79 ? 10.155 -5.293 -18.744 1.00 88.88 79 ALA A C 1
ATOM 630 O O . ALA A 1 79 ? 10.561 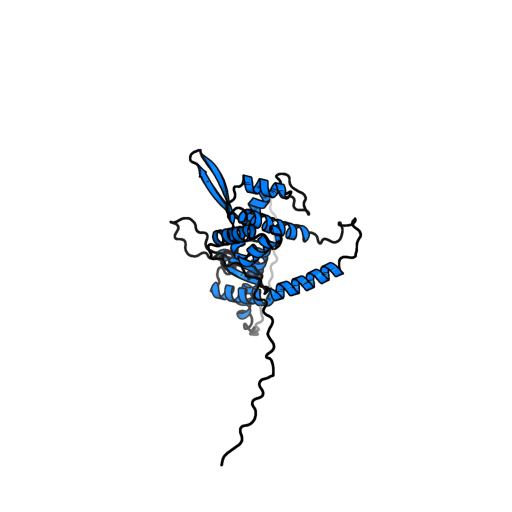-6.017 -17.839 1.00 88.88 79 ALA A O 1
ATOM 631 N N . ARG A 1 80 ? 8.867 -5.236 -19.117 1.00 90.00 80 ARG A N 1
ATOM 632 C CA . ARG A 1 80 ? 7.797 -6.062 -18.541 1.00 90.00 80 ARG A CA 1
ATOM 633 C C . ARG A 1 80 ? 8.081 -7.544 -18.751 1.00 90.00 80 ARG A C 1
ATOM 635 O O . ARG A 1 80 ? 8.176 -8.263 -17.768 1.00 90.00 80 ARG A O 1
ATOM 642 N N . GLU A 1 81 ? 8.311 -7.955 -19.996 1.00 89.50 81 GLU A N 1
ATOM 643 C CA . GLU A 1 81 ? 8.622 -9.349 -20.345 1.00 89.50 81 GLU A CA 1
ATOM 644 C C . GLU A 1 81 ? 9.796 -9.879 -19.514 1.00 89.50 81 GLU A C 1
ATOM 646 O O . GLU A 1 81 ? 9.731 -10.952 -18.928 1.00 89.50 81 GLU A O 1
ATOM 651 N N . ARG A 1 82 ? 10.856 -9.077 -19.369 1.00 88.38 82 ARG A N 1
ATOM 652 C CA . ARG A 1 82 ? 12.037 -9.482 -18.604 1.00 88.38 82 ARG A CA 1
ATOM 653 C C . ARG A 1 82 ? 11.826 -9.505 -17.091 1.00 88.38 82 ARG A C 1
ATOM 655 O O . ARG A 1 82 ? 12.476 -10.281 -16.395 1.00 88.38 82 ARG A O 1
ATOM 662 N N . LEU A 1 83 ? 10.975 -8.628 -16.566 1.00 86.19 83 LEU A N 1
ATOM 663 C CA . LEU A 1 83 ? 10.591 -8.640 -15.155 1.00 86.19 83 LEU A CA 1
ATOM 664 C C . LEU A 1 83 ? 9.726 -9.856 -14.824 1.00 86.19 83 LEU A C 1
ATOM 666 O O . LEU A 1 83 ? 9.922 -10.454 -13.769 1.00 86.19 83 LEU A O 1
ATOM 670 N N . GLU A 1 84 ? 8.841 -10.248 -15.735 1.00 86.19 84 GLU A N 1
ATOM 671 C CA . GLU A 1 84 ? 7.996 -11.432 -15.593 1.00 86.19 84 GLU A CA 1
ATOM 672 C C . GLU A 1 84 ? 8.832 -12.712 -15.695 1.00 86.19 84 GLU A C 1
ATOM 674 O O . GLU A 1 84 ? 8.839 -13.502 -14.755 1.00 86.19 84 GLU A O 1
ATOM 679 N N . ASP A 1 85 ? 9.619 -12.861 -16.763 1.00 84.25 85 ASP A N 1
ATOM 680 C CA . ASP A 1 85 ? 10.409 -14.066 -17.046 1.00 84.25 85 ASP A CA 1
ATOM 681 C C . ASP A 1 85 ? 11.544 -14.297 -16.033 1.00 84.25 85 ASP A C 1
ATOM 683 O O . ASP A 1 85 ? 11.729 -15.394 -15.515 1.00 84.25 85 ASP A O 1
ATOM 687 N N . THR A 1 86 ? 12.313 -13.253 -15.697 1.00 83.62 86 THR A N 1
ATOM 688 C CA . THR A 1 86 ? 13.490 -13.409 -14.821 1.00 83.62 86 THR A CA 1
ATOM 689 C C . THR A 1 86 ? 13.164 -13.248 -13.334 1.00 83.62 86 THR A C 1
ATOM 691 O O . THR A 1 86 ? 13.839 -13.842 -12.496 1.00 83.62 86 THR A O 1
ATOM 694 N N . TYR A 1 87 ? 12.187 -12.405 -12.983 1.00 78.00 87 TYR A N 1
ATOM 695 C CA . TYR A 1 87 ? 11.946 -12.005 -11.590 1.00 78.00 87 TYR A CA 1
ATOM 696 C C . TYR A 1 87 ? 10.544 -12.353 -11.069 1.00 78.00 87 TYR A C 1
ATOM 698 O O . TYR A 1 87 ? 10.300 -12.161 -9.877 1.00 78.00 87 TYR A O 1
ATOM 706 N N . GLY A 1 88 ? 9.619 -12.829 -11.913 1.00 80.31 88 GLY A N 1
ATOM 707 C CA . GLY A 1 88 ? 8.226 -13.073 -11.516 1.00 80.31 88 GLY A CA 1
ATOM 708 C C . GLY A 1 88 ? 7.484 -11.803 -11.073 1.00 80.31 88 GLY A C 1
ATOM 709 O O . GLY A 1 88 ? 6.584 -11.858 -10.228 1.00 80.31 88 GLY A O 1
ATOM 710 N N . LEU A 1 89 ? 7.897 -10.635 -11.578 1.00 82.06 89 LEU A N 1
ATOM 711 C CA . LEU A 1 89 ? 7.324 -9.334 -11.231 1.00 82.06 89 LEU A CA 1
ATOM 712 C C . LEU A 1 89 ? 6.510 -8.780 -12.394 1.00 82.06 89 LEU A C 1
ATOM 714 O O . LEU A 1 89 ? 6.986 -8.719 -13.521 1.00 82.06 89 LEU A O 1
ATOM 718 N N . THR A 1 90 ? 5.317 -8.283 -12.091 1.00 83.75 90 THR A N 1
ATOM 719 C CA . THR A 1 90 ? 4.441 -7.612 -13.052 1.00 83.75 90 THR A CA 1
ATOM 720 C C . THR A 1 90 ? 4.375 -6.121 -12.779 1.00 83.75 90 THR A C 1
ATOM 722 O O . THR A 1 90 ? 4.589 -5.629 -11.670 1.00 83.75 90 THR A O 1
ATOM 725 N N . ILE A 1 91 ? 4.096 -5.380 -13.841 1.00 81.88 91 ILE A N 1
ATOM 726 C CA . ILE A 1 91 ? 3.987 -3.930 -13.820 1.00 81.88 91 ILE A CA 1
ATOM 727 C C . ILE A 1 91 ? 2.504 -3.572 -13.675 1.00 81.88 91 ILE A C 1
ATOM 729 O O . ILE A 1 91 ? 1.781 -3.555 -14.673 1.00 81.88 91 ILE A O 1
ATOM 733 N N . ALA A 1 92 ? 2.058 -3.267 -12.455 1.00 78.12 92 ALA A N 1
ATOM 734 C CA . ALA A 1 92 ? 0.696 -2.813 -12.192 1.00 78.12 92 ALA A CA 1
ATOM 735 C C . ALA A 1 92 ? 0.583 -1.297 -12.381 1.00 78.12 92 ALA A C 1
ATOM 737 O O . ALA A 1 92 ? 1.374 -0.505 -11.855 1.00 78.12 92 ALA A O 1
ATOM 738 N N . THR A 1 93 ? -0.431 -0.881 -13.135 1.00 78.25 93 THR A N 1
ATOM 739 C CA . THR A 1 93 ? -0.752 0.536 -13.304 1.00 78.25 93 THR A CA 1
ATOM 740 C C . THR A 1 93 ? -1.679 0.952 -12.171 1.00 78.25 93 THR A C 1
ATOM 742 O O . THR A 1 93 ? -2.749 0.374 -12.006 1.00 78.25 93 THR A O 1
ATOM 745 N N . LEU A 1 94 ? -1.270 1.942 -11.377 1.00 72.19 94 LEU A N 1
ATOM 746 C CA . LEU A 1 94 ? -2.104 2.457 -10.298 1.00 72.19 94 LEU A CA 1
ATOM 747 C C . LEU A 1 94 ? -3.233 3.314 -10.880 1.00 72.19 94 LEU A C 1
ATOM 749 O O . LEU A 1 94 ? -2.986 4.075 -11.824 1.00 72.19 94 LEU A O 1
ATOM 753 N N . PRO A 1 95 ? -4.435 3.274 -10.277 1.00 63.75 95 PRO A N 1
ATOM 754 C CA . PRO A 1 95 ? -5.515 4.175 -10.652 1.00 63.75 95 PRO A CA 1
ATOM 755 C C . PRO A 1 95 ? -5.066 5.639 -10.520 1.00 63.75 95 PRO A C 1
ATOM 757 O O . PRO A 1 95 ? -4.260 6.003 -9.651 1.00 63.75 95 PRO A O 1
ATOM 760 N N . GLU A 1 96 ? -5.545 6.510 -11.409 1.00 67.56 96 GLU A N 1
ATOM 761 C CA . GLU A 1 96 ? -5.197 7.930 -11.353 1.00 67.56 96 GLU A CA 1
ATOM 762 C C . GLU A 1 96 ? -5.693 8.548 -10.035 1.00 67.56 96 GLU A C 1
ATOM 764 O O . GLU A 1 96 ? -6.715 8.155 -9.474 1.00 67.56 96 GLU A O 1
ATOM 769 N N . LYS A 1 97 ? -4.931 9.503 -9.487 1.00 59.66 97 LYS A N 1
ATOM 770 C CA . LYS A 1 97 ? -5.342 10.220 -8.277 1.00 59.66 97 LYS A CA 1
ATOM 771 C C . LYS A 1 97 ? -6.530 11.076 -8.688 1.00 59.66 97 LYS A C 1
ATOM 773 O O . LYS A 1 97 ? -6.318 12.076 -9.370 1.00 59.66 97 LYS A O 1
ATOM 778 N N . SER A 1 98 ? -7.744 10.711 -8.281 1.00 51.25 98 SER A N 1
ATOM 779 C CA . SER A 1 98 ? -8.918 11.565 -8.451 1.00 51.25 98 SER A CA 1
ATOM 780 C C . SER A 1 98 ? -8.738 12.813 -7.583 1.00 51.25 98 SER A C 1
ATOM 782 O O . SER A 1 98 ? -9.182 12.877 -6.440 1.00 51.25 98 SER A O 1
ATOM 784 N N . ARG A 1 99 ? -8.004 13.807 -8.091 1.00 48.38 99 ARG A N 1
ATOM 785 C CA . ARG A 1 99 ? -8.171 15.187 -7.637 1.00 48.38 99 ARG A CA 1
ATOM 786 C C . ARG A 1 99 ? -9.586 15.593 -8.040 1.00 48.38 99 ARG A C 1
ATOM 788 O O . ARG A 1 99 ? -9.999 15.245 -9.142 1.00 48.38 99 ARG A O 1
ATOM 795 N N . GLY A 1 100 ? -10.296 16.250 -7.123 1.00 45.50 100 GLY A N 1
ATOM 796 C CA . GLY A 1 100 ? -11.719 16.573 -7.227 1.00 45.50 100 GLY A CA 1
ATOM 797 C C . GLY A 1 100 ? -12.166 17.122 -8.584 1.00 45.50 100 GLY A C 1
ATOM 798 O O . GLY A 1 100 ? -11.360 17.616 -9.378 1.00 45.50 100 GLY A O 1
ATOM 799 N N . GLU A 1 101 ? -13.470 16.999 -8.823 1.00 39.16 101 GLU A N 1
ATOM 800 C CA . GLU A 1 101 ? -14.192 17.457 -10.012 1.00 39.16 101 GLU A CA 1
ATOM 801 C C . GLU A 1 101 ? -13.681 18.831 -10.483 1.00 39.16 101 GLU A C 1
ATOM 803 O O . GLU A 1 101 ? -13.966 19.862 -9.883 1.00 39.16 101 GLU A O 1
ATOM 808 N N . GLY A 1 102 ? -12.852 18.846 -11.532 1.00 44.84 102 GLY A N 1
ATOM 809 C CA . GLY A 1 102 ? -12.315 20.084 -12.108 1.00 44.84 102 GLY A CA 1
ATOM 810 C C . GLY A 1 102 ? -10.906 19.991 -12.696 1.00 44.84 102 GLY A C 1
ATOM 811 O O . GLY A 1 102 ? -10.568 20.765 -13.589 1.00 44.84 102 GLY A O 1
ATOM 812 N N . ALA A 1 103 ? -10.077 19.027 -12.286 1.00 44.34 103 ALA A N 1
ATOM 813 C CA . ALA A 1 103 ? -8.717 18.899 -12.818 1.00 44.34 103 ALA A CA 1
ATOM 814 C C . ALA A 1 103 ? -8.651 17.930 -14.014 1.00 44.34 103 ALA A C 1
ATOM 816 O O . ALA A 1 103 ? -8.341 16.749 -13.861 1.00 44.34 103 ALA A O 1
ATOM 817 N N . ARG A 1 104 ? -8.888 18.439 -15.233 1.00 45.97 104 ARG A N 1
ATOM 818 C CA . ARG A 1 104 ? -8.543 17.747 -16.491 1.00 45.97 104 ARG A CA 1
ATOM 819 C C . ARG A 1 104 ? -7.019 17.626 -16.630 1.00 45.97 104 ARG A C 1
ATOM 821 O O . ARG A 1 104 ? -6.387 18.380 -17.360 1.00 45.97 104 ARG A O 1
ATOM 828 N N . THR A 1 105 ? -6.425 16.658 -15.948 1.00 45.88 105 THR A N 1
ATOM 829 C CA . THR A 1 105 ? -5.078 16.161 -16.263 1.00 45.88 105 THR A CA 1
ATOM 830 C C . THR A 1 105 ? -5.158 14.659 -16.440 1.00 45.88 105 THR A C 1
ATOM 832 O O . THR A 1 105 ? -4.762 13.896 -15.568 1.00 45.88 105 THR A O 1
ATOM 835 N N . ALA A 1 106 ? -5.691 14.254 -17.592 1.00 49.66 106 ALA A N 1
ATOM 836 C CA . ALA A 1 106 ? -5.418 12.937 -18.136 1.00 49.66 106 ALA A CA 1
ATOM 837 C C . ALA A 1 106 ? -3.908 12.830 -18.407 1.00 49.66 106 ALA A C 1
ATOM 839 O O . ALA A 1 106 ? -3.323 13.733 -19.014 1.00 49.66 106 ALA A O 1
ATOM 840 N N . GLY A 1 107 ? -3.278 11.727 -17.999 1.00 49.28 107 GLY A N 1
ATOM 841 C CA . GLY A 1 107 ? -2.103 11.252 -18.732 1.00 49.28 107 GLY A CA 1
ATOM 842 C C . GLY A 1 107 ? -0.773 11.169 -17.993 1.00 49.28 107 GLY A C 1
ATOM 843 O O . GLY A 1 107 ? 0.270 11.337 -18.629 1.00 49.28 107 GLY A O 1
ATOM 844 N N . ARG A 1 108 ? -0.749 10.828 -16.699 1.00 58.53 108 ARG A N 1
ATOM 845 C CA . ARG A 1 108 ? 0.488 10.293 -16.092 1.00 58.53 108 ARG A CA 1
ATOM 846 C C . ARG A 1 108 ? 0.209 9.057 -15.246 1.00 58.53 108 ARG A C 1
ATOM 848 O O . ARG A 1 108 ? 0.297 9.087 -14.018 1.00 58.53 108 ARG A O 1
ATOM 855 N N . ALA A 1 109 ? -0.076 7.961 -15.952 1.00 61.03 109 ALA A N 1
ATOM 856 C CA . ALA A 1 109 ? -0.093 6.612 -15.403 1.00 61.03 109 ALA A CA 1
ATOM 857 C C . ALA A 1 109 ? 1.155 6.395 -14.531 1.00 61.03 109 ALA A C 1
ATOM 859 O O . ALA A 1 109 ? 2.297 6.537 -14.984 1.00 61.03 109 ALA A O 1
ATOM 860 N N . THR A 1 110 ? 0.917 6.142 -13.248 1.00 73.88 110 THR A N 1
ATOM 861 C CA . THR A 1 110 ? 1.958 5.822 -12.275 1.00 73.88 110 THR A CA 1
ATOM 862 C C . THR A 1 110 ? 1.934 4.324 -12.055 1.00 73.88 110 THR A C 1
ATOM 864 O O . THR A 1 110 ? 0.873 3.710 -12.037 1.00 73.88 110 THR A O 1
ATOM 867 N N . VAL A 1 111 ? 3.110 3.740 -11.919 1.00 76.94 111 VAL A N 1
ATOM 868 C CA . VAL A 1 111 ? 3.301 2.299 -11.955 1.00 76.94 111 VAL A CA 1
ATOM 869 C C . VAL A 1 111 ? 3.938 1.834 -10.649 1.00 76.94 111 VAL A C 1
ATOM 871 O O . VAL A 1 111 ? 4.814 2.517 -10.106 1.00 76.94 111 VAL A O 1
ATOM 874 N N . ALA A 1 112 ? 3.520 0.668 -10.167 1.00 75.19 112 ALA A N 1
ATOM 875 C CA . ALA A 1 112 ? 4.211 -0.090 -9.130 1.00 75.19 112 ALA A CA 1
ATOM 876 C C . ALA A 1 112 ? 4.480 -1.516 -9.617 1.00 75.19 112 ALA A C 1
ATOM 878 O O . ALA A 1 112 ? 3.878 -1.980 -10.585 1.00 75.19 112 ALA A O 1
ATOM 879 N N . LEU A 1 113 ? 5.421 -2.187 -8.959 1.00 75.00 113 LEU A N 1
ATOM 880 C CA . LEU A 1 113 ? 5.712 -3.586 -9.227 1.00 75.00 113 LEU A CA 1
ATOM 881 C C . LEU A 1 113 ? 4.924 -4.446 -8.253 1.00 75.00 113 LEU A C 1
ATOM 883 O O . LEU A 1 113 ? 4.975 -4.234 -7.046 1.00 75.00 113 LEU A O 1
ATOM 887 N N . THR A 1 114 ? 4.207 -5.414 -8.797 1.00 68.12 114 THR A N 1
ATOM 888 C CA . THR A 1 114 ? 3.428 -6.395 -8.048 1.00 68.12 114 THR A CA 1
ATOM 889 C C . THR A 1 114 ? 4.017 -7.775 -8.295 1.00 68.12 114 THR A C 1
ATOM 891 O O . THR A 1 114 ? 4.438 -8.096 -9.408 1.00 68.12 114 THR A O 1
ATOM 894 N N . LYS A 1 115 ? 4.092 -8.608 -7.256 1.00 73.69 115 LYS A N 1
ATOM 895 C CA . LYS A 1 115 ? 4.529 -9.999 -7.416 1.00 73.69 115 LYS A CA 1
ATOM 896 C C . LYS A 1 115 ? 3.428 -10.791 -8.105 1.00 73.69 115 LYS A C 1
ATOM 898 O O . LYS A 1 115 ? 2.266 -10.645 -7.744 1.00 73.69 115 LYS A O 1
ATOM 903 N N . HIS A 1 116 ? 3.803 -11.630 -9.061 1.00 57.47 116 HIS A N 1
ATOM 904 C CA . HIS A 1 116 ? 2.871 -12.494 -9.773 1.00 57.47 116 HIS A CA 1
ATOM 905 C C . HIS A 1 116 ? 3.276 -13.953 -9.578 1.00 57.47 116 HIS A C 1
ATOM 907 O O . HIS A 1 116 ? 3.655 -14.645 -10.517 1.00 57.47 116 HIS A O 1
ATOM 913 N N . LEU A 1 117 ? 3.230 -14.418 -8.331 1.00 58.53 117 LEU A N 1
ATOM 914 C CA . LEU A 1 117 ? 3.134 -15.855 -8.105 1.00 58.53 117 LEU A CA 1
ATOM 915 C C . LEU A 1 117 ? 1.663 -16.228 -8.264 1.00 58.53 117 LEU A C 1
ATOM 917 O O . LEU A 1 117 ? 0.803 -15.550 -7.696 1.00 58.53 117 LEU A O 1
ATOM 921 N N . SER A 1 118 ?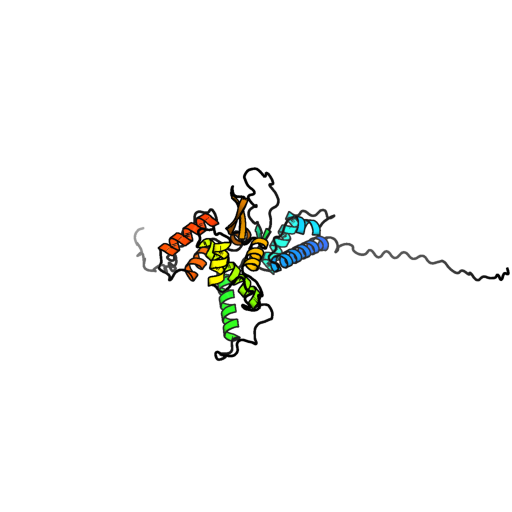 1.372 -17.291 -9.020 1.00 58.56 118 SER A N 1
ATOM 922 C CA . SER A 1 118 ? 0.044 -17.897 -8.929 1.00 58.56 118 SER A CA 1
ATOM 923 C C . SER A 1 118 ? -0.202 -18.314 -7.472 1.00 58.56 118 SER A C 1
ATOM 925 O O . SER A 1 118 ? 0.766 -18.613 -6.766 1.00 58.56 118 SER A O 1
ATOM 927 N N . PRO A 1 119 ? -1.458 -18.332 -7.001 1.00 56.16 119 PRO A N 1
ATOM 928 C CA . PRO A 1 119 ? -1.778 -18.798 -5.654 1.00 56.16 119 PRO A CA 1
ATOM 929 C C . PRO A 1 119 ? -1.138 -20.160 -5.352 1.00 56.16 119 PRO A C 1
ATOM 931 O O . PRO A 1 119 ? -0.545 -20.328 -4.293 1.00 56.16 119 PRO A O 1
ATOM 934 N N . ASP A 1 120 ? -1.138 -21.065 -6.333 1.00 60.53 120 ASP A N 1
ATOM 935 C CA . ASP A 1 120 ? -0.529 -22.395 -6.233 1.00 60.53 120 ASP A CA 1
ATOM 936 C C . ASP A 1 120 ? 0.998 -22.328 -6.102 1.00 60.53 120 ASP A C 1
ATOM 938 O O . ASP A 1 120 ? 1.582 -22.971 -5.236 1.00 60.53 120 ASP A O 1
ATOM 942 N N . ALA A 1 121 ? 1.670 -21.506 -6.916 1.00 63.97 121 ALA A N 1
ATOM 943 C CA . ALA A 1 121 ? 3.118 -21.329 -6.822 1.00 63.97 121 ALA A CA 1
ATOM 944 C C . ALA A 1 121 ? 3.523 -20.631 -5.515 1.00 63.97 121 ALA A C 1
ATOM 946 O O . ALA A 1 121 ? 4.584 -20.921 -4.968 1.00 63.97 121 ALA A O 1
ATOM 947 N N . ALA A 1 122 ? 2.687 -19.721 -5.007 1.00 60.78 122 ALA A N 1
ATOM 948 C CA . ALA A 1 122 ? 2.870 -19.078 -3.711 1.00 60.78 122 ALA A CA 1
ATOM 949 C C . ALA A 1 122 ? 2.666 -20.057 -2.553 1.00 60.78 122 ALA A C 1
ATOM 951 O O . ALA A 1 122 ? 3.425 -19.990 -1.592 1.00 60.78 122 ALA A O 1
ATOM 952 N N . ALA A 1 123 ? 1.697 -20.969 -2.659 1.00 65.50 123 ALA A N 1
ATOM 953 C CA . ALA A 1 123 ? 1.476 -22.032 -1.686 1.00 65.50 123 ALA A CA 1
ATOM 954 C C . ALA A 1 123 ? 2.667 -22.996 -1.651 1.00 65.50 123 ALA A C 1
ATOM 956 O O . ALA A 1 123 ? 3.249 -23.184 -0.592 1.00 65.50 123 ALA A O 1
ATOM 957 N N . VAL A 1 124 ? 3.119 -23.490 -2.809 1.00 71.56 124 VAL A N 1
ATOM 958 C CA . VAL A 1 124 ? 4.291 -24.379 -2.906 1.00 71.56 124 VAL A CA 1
ATOM 959 C C . VAL A 1 124 ? 5.561 -23.694 -2.400 1.00 71.56 124 VAL A C 1
ATOM 961 O O . VAL A 1 124 ? 6.348 -24.296 -1.677 1.00 71.56 124 VAL A O 1
ATOM 964 N N . LEU A 1 125 ? 5.781 -22.421 -2.744 1.00 68.38 125 LEU A N 1
ATOM 965 C CA . LEU A 1 125 ? 6.917 -21.667 -2.205 1.00 68.38 125 LEU A CA 1
ATOM 966 C C . LEU A 1 125 ? 6.776 -21.393 -0.708 1.00 68.38 125 LEU A C 1
ATOM 968 O O . LEU A 1 125 ? 7.793 -21.336 -0.029 1.00 68.38 125 LEU A O 1
ATOM 972 N N . GLY A 1 126 ? 5.553 -21.228 -0.204 1.00 67.19 126 GLY A N 1
ATOM 973 C CA . GLY A 1 126 ? 5.262 -21.135 1.223 1.00 67.19 126 GLY A CA 1
ATOM 974 C C . GLY A 1 126 ? 5.606 -22.429 1.952 1.00 67.19 126 GLY A C 1
ATOM 975 O O . GLY A 1 126 ? 6.337 -22.382 2.931 1.00 67.19 126 GLY A O 1
ATOM 976 N N . GLU A 1 127 ? 5.175 -23.575 1.426 1.00 73.75 127 GLU A N 1
ATOM 977 C CA . GLU A 1 127 ? 5.478 -24.904 1.969 1.00 73.75 127 GLU A CA 1
ATOM 978 C C . GLU A 1 127 ? 6.983 -25.187 1.961 1.00 73.75 127 GLU A C 1
ATOM 980 O O . GLU A 1 127 ? 7.553 -25.498 3.001 1.00 73.75 127 GLU A O 1
ATOM 985 N N . LEU A 1 128 ? 7.659 -24.969 0.827 1.00 71.12 128 LEU A N 1
ATOM 986 C CA . LEU A 1 128 ? 9.114 -25.129 0.721 1.00 71.12 128 LEU A CA 1
ATOM 987 C C . LEU A 1 128 ? 9.875 -24.204 1.679 1.00 71.12 128 LEU A C 1
ATOM 989 O O . LEU A 1 128 ? 10.935 -24.561 2.191 1.00 71.12 128 LEU A O 1
ATOM 993 N N . TRP A 1 129 ? 9.357 -22.996 1.896 1.00 70.56 129 TRP A N 1
ATOM 994 C CA . TRP A 1 129 ? 9.952 -22.028 2.806 1.00 70.56 129 TRP A CA 1
ATOM 995 C C . TRP A 1 129 ? 9.720 -22.398 4.274 1.00 70.56 129 TRP A C 1
ATOM 997 O O . TRP A 1 129 ? 10.636 -22.270 5.086 1.00 70.56 129 TRP A O 1
ATOM 1007 N N . ASP A 1 130 ? 8.521 -22.858 4.622 1.00 66.94 130 ASP A N 1
ATOM 1008 C CA . ASP A 1 130 ? 8.185 -23.323 5.966 1.00 66.94 130 ASP A CA 1
ATOM 1009 C C . ASP A 1 130 ? 8.967 -24.586 6.324 1.00 66.94 130 ASP A C 1
ATOM 1011 O O . ASP A 1 130 ? 9.435 -24.704 7.456 1.00 66.94 130 ASP A O 1
ATOM 1015 N N . ASP A 1 131 ? 9.181 -25.482 5.363 1.00 70.50 131 ASP A N 1
ATOM 1016 C CA . ASP A 1 131 ? 10.019 -26.666 5.531 1.00 70.50 131 ASP A CA 1
ATOM 1017 C C . ASP A 1 131 ? 11.496 -26.287 5.734 1.00 70.50 131 ASP A C 1
ATOM 1019 O O . ASP A 1 131 ? 12.099 -26.742 6.705 1.00 70.50 131 ASP A O 1
ATOM 1023 N N . ASP A 1 132 ? 12.061 -25.370 4.934 1.00 66.25 132 ASP A N 1
ATOM 1024 C CA . ASP A 1 132 ? 13.444 -24.882 5.123 1.00 66.25 132 ASP A CA 1
ATOM 1025 C C . ASP A 1 132 ? 13.609 -24.120 6.454 1.00 66.25 132 ASP A C 1
ATOM 1027 O O . ASP A 1 132 ? 14.630 -24.255 7.130 1.00 66.25 132 ASP A O 1
ATOM 1031 N N . ILE A 1 133 ? 12.603 -23.352 6.897 1.00 63.41 133 ILE A N 1
ATOM 1032 C CA . ILE A 1 133 ? 12.624 -22.710 8.222 1.00 63.41 133 ILE A CA 1
ATOM 1033 C C . ILE A 1 133 ? 12.553 -23.747 9.342 1.00 63.41 133 ILE A C 1
ATOM 1035 O O . ILE A 1 133 ? 13.302 -23.626 10.314 1.00 63.41 133 ILE A O 1
ATOM 1039 N N . ARG A 1 134 ? 11.664 -24.739 9.240 1.00 62.84 134 ARG A N 1
ATOM 1040 C CA . ARG A 1 134 ? 11.520 -25.804 10.244 1.00 62.84 134 ARG A CA 1
ATOM 1041 C C . ARG A 1 134 ? 12.781 -26.651 10.343 1.00 62.84 134 ARG A C 1
ATOM 1043 O O . ARG A 1 134 ? 13.175 -27.003 11.447 1.00 62.84 134 ARG A O 1
ATOM 1050 N N . GLU A 1 135 ? 13.437 -26.921 9.220 1.00 64.56 135 GLU A N 1
ATOM 1051 C CA . GLU A 1 135 ? 14.683 -27.687 9.161 1.00 64.56 135 GLU A CA 1
ATOM 1052 C C . GLU A 1 135 ? 15.888 -26.882 9.686 1.00 64.56 135 GLU A C 1
ATOM 1054 O O . GLU A 1 135 ? 16.794 -27.436 10.310 1.00 64.56 135 GLU A O 1
ATOM 1059 N N . ARG A 1 136 ? 15.885 -25.552 9.510 1.00 54.25 136 ARG A N 1
ATOM 1060 C CA . ARG A 1 136 ? 16.935 -24.645 10.019 1.00 54.25 136 ARG A CA 1
ATOM 1061 C C . ARG A 1 136 ? 16.737 -24.162 11.446 1.00 54.25 136 ARG A C 1
ATOM 1063 O O . ARG A 1 136 ? 17.653 -23.547 11.994 1.00 54.25 136 ARG A O 1
ATOM 1070 N N . GLN A 1 137 ? 15.572 -24.382 12.042 1.00 50.16 137 GLN A N 1
ATOM 1071 C CA . GLN A 1 137 ? 15.355 -24.169 13.466 1.00 50.16 137 GLN A CA 1
ATOM 1072 C C . GLN A 1 137 ? 15.811 -25.442 14.191 1.00 50.16 137 GLN A C 1
ATOM 1074 O O . GLN A 1 137 ? 15.042 -26.401 14.263 1.00 50.16 137 GLN A O 1
ATOM 1079 N N . PRO A 1 138 ? 17.036 -25.501 14.762 1.00 49.94 138 PRO A N 1
ATOM 1080 C CA . PRO A 1 138 ? 17.285 -26.506 15.781 1.00 49.94 138 PRO A CA 1
ATOM 1081 C C . PRO A 1 138 ? 16.222 -26.308 16.863 1.00 49.94 138 PRO A C 1
ATOM 1083 O O . PRO A 1 138 ? 15.817 -25.178 17.133 1.00 49.94 138 PRO A O 1
ATOM 1086 N N . SER A 1 139 ? 15.753 -27.394 17.470 1.00 50.12 139 SER A N 1
ATOM 1087 C CA . SER A 1 139 ? 14.852 -27.376 18.622 1.00 50.12 139 SER A CA 1
ATOM 1088 C C . SER A 1 139 ? 15.547 -26.709 19.818 1.00 50.12 139 SER A C 1
ATOM 1090 O O . SER A 1 139 ? 15.983 -27.369 20.760 1.00 50.12 139 SER A O 1
ATOM 1092 N N . THR A 1 140 ? 15.758 -25.400 19.753 1.00 46.97 140 THR A N 1
ATOM 1093 C CA . THR A 1 140 ? 16.360 -24.618 20.817 1.00 46.97 140 THR A CA 1
ATOM 1094 C C . THR A 1 140 ? 15.266 -24.293 21.808 1.00 46.97 140 THR A C 1
ATOM 1096 O O . THR A 1 140 ? 14.275 -23.640 21.483 1.00 46.97 140 THR A O 1
ATOM 1099 N N . SER A 1 141 ? 15.465 -24.800 23.022 1.00 48.22 141 SER A N 1
ATOM 1100 C CA . SER A 1 141 ? 14.720 -24.463 24.226 1.00 48.22 141 SER A CA 1
ATOM 1101 C C . SER A 1 141 ? 14.371 -22.970 24.296 1.00 48.22 141 SER A C 1
ATOM 1103 O O . SER A 1 141 ? 15.150 -22.132 23.830 1.00 48.22 141 SER A O 1
ATOM 1105 N N . PRO A 1 142 ? 13.234 -22.616 24.919 1.00 47.59 142 PRO A N 1
ATOM 1106 C CA . PRO A 1 142 ? 12.791 -21.234 25.055 1.00 47.59 142 PRO A CA 1
ATOM 1107 C C . PRO A 1 142 ? 13.807 -20.455 25.902 1.00 47.59 142 PRO A C 1
ATOM 1109 O O . PRO A 1 142 ? 13.788 -20.526 27.127 1.00 47.59 142 PRO A O 1
ATOM 1112 N N . GLY A 1 143 ? 14.740 -19.755 25.256 1.00 50.19 143 GLY A N 1
ATOM 1113 C CA . GLY A 1 143 ? 15.783 -19.011 25.963 1.00 50.19 143 GLY A CA 1
ATOM 1114 C C . GLY A 1 143 ? 16.802 -18.279 25.093 1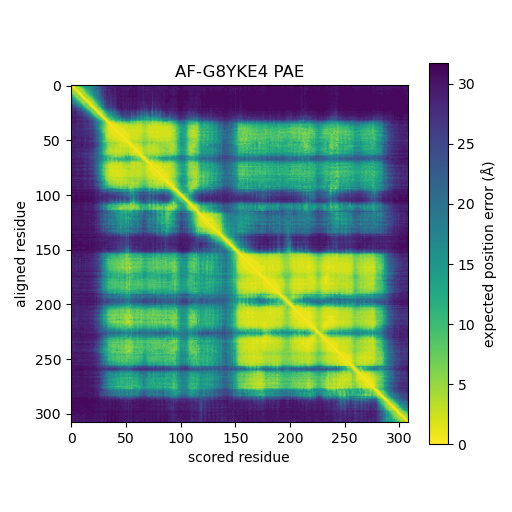.00 50.19 143 GLY A C 1
ATOM 1115 O O . GLY A 1 143 ? 17.328 -17.271 25.549 1.00 50.19 143 GLY A O 1
ATOM 1116 N N . ASP A 1 144 ? 17.052 -18.707 23.851 1.00 44.91 144 ASP A N 1
ATOM 1117 C CA . ASP A 1 144 ? 18.149 -18.150 23.039 1.00 44.91 144 ASP A CA 1
ATOM 1118 C C . ASP A 1 144 ? 17.665 -17.634 21.669 1.00 44.91 144 ASP A C 1
ATOM 1120 O O . ASP A 1 144 ? 17.907 -18.214 20.614 1.00 44.91 144 ASP A O 1
ATOM 1124 N N . THR A 1 145 ? 16.944 -16.509 21.663 1.00 48.38 145 THR A N 1
ATOM 1125 C CA . THR A 1 145 ? 16.384 -15.887 20.443 1.00 48.38 145 THR A CA 1
ATOM 1126 C C . THR A 1 145 ? 17.347 -14.942 19.711 1.00 48.38 145 THR A C 1
ATOM 1128 O O . THR A 1 145 ? 16.955 -14.284 18.751 1.00 48.38 145 THR A O 1
ATOM 1131 N N . SER A 1 146 ? 18.615 -14.840 20.122 1.00 45.97 146 SER A N 1
ATOM 1132 C CA . SER A 1 146 ? 19.439 -13.675 19.754 1.00 45.97 146 SER A CA 1
ATOM 1133 C C . SER A 1 146 ? 20.417 -13.861 18.579 1.00 45.97 146 SER A C 1
ATOM 1135 O O . SER A 1 146 ? 21.161 -12.933 18.270 1.00 45.97 146 SER A O 1
ATOM 1137 N N . ARG A 1 147 ? 20.503 -15.025 17.909 1.00 45.38 147 ARG A N 1
ATOM 1138 C CA . ARG A 1 147 ? 21.680 -15.286 17.038 1.00 45.38 147 ARG A CA 1
ATOM 1139 C C . ARG A 1 147 ? 21.499 -15.815 15.616 1.00 45.38 147 ARG A C 1
ATOM 1141 O O . ARG A 1 147 ? 22.516 -16.076 14.982 1.00 45.38 147 ARG A O 1
ATOM 1148 N N . LEU A 1 148 ? 20.294 -15.877 15.044 1.00 44.19 148 LEU A N 1
ATOM 1149 C CA . LEU A 1 148 ? 20.137 -16.306 13.635 1.00 44.19 148 LEU A CA 1
ATOM 1150 C C . LEU A 1 148 ? 19.291 -15.380 12.744 1.00 44.19 148 LEU A C 1
ATOM 1152 O O . LEU A 1 148 ? 18.837 -15.790 11.678 1.00 44.19 148 LEU A O 1
ATOM 1156 N N . ALA A 1 149 ? 19.129 -14.109 13.111 1.00 47.75 149 ALA A N 1
ATOM 1157 C CA . ALA A 1 149 ? 18.507 -13.124 12.232 1.00 47.75 149 ALA A CA 1
ATOM 1158 C C . ALA A 1 149 ? 19.564 -12.420 11.368 1.00 47.75 149 ALA A C 1
ATOM 1160 O O . ALA A 1 149 ? 20.416 -11.688 11.874 1.00 47.75 149 ALA A O 1
ATOM 1161 N N . ALA A 1 150 ? 19.511 -12.610 10.047 1.00 41.44 150 ALA A N 1
ATOM 1162 C CA . ALA A 1 150 ? 20.249 -11.757 9.119 1.00 41.44 150 ALA A CA 1
ATOM 1163 C C . ALA A 1 150 ? 19.904 -10.275 9.407 1.00 41.44 150 ALA A C 1
ATOM 1165 O O . ALA A 1 150 ? 18.712 -9.950 9.480 1.00 41.44 150 ALA A O 1
ATOM 1166 N N . PRO A 1 151 ? 20.889 -9.364 9.554 1.00 40.16 151 PRO A N 1
ATOM 1167 C CA . PRO A 1 151 ? 20.620 -7.969 9.894 1.00 40.16 151 PRO A CA 1
ATOM 1168 C C . PRO A 1 151 ? 19.698 -7.331 8.844 1.00 40.16 151 PRO A C 1
ATOM 1170 O O . PRO A 1 151 ? 20.079 -7.155 7.688 1.00 40.16 151 PRO A O 1
ATOM 1173 N N . GLY A 1 152 ? 18.457 -7.023 9.232 1.00 47.12 152 GLY A N 1
ATOM 1174 C CA . GLY A 1 152 ? 17.452 -6.384 8.374 1.00 47.12 152 GLY A CA 1
ATOM 1175 C C . GLY A 1 152 ? 16.336 -7.286 7.827 1.00 47.12 152 GLY A C 1
ATOM 1176 O O . GLY A 1 152 ? 15.392 -6.752 7.238 1.00 47.12 152 GLY A O 1
ATOM 1177 N N . ALA A 1 153 ? 16.384 -8.608 8.033 1.00 51.38 153 ALA A N 1
ATOM 1178 C CA . ALA A 1 153 ? 15.278 -9.502 7.665 1.00 51.38 153 ALA A CA 1
ATOM 1179 C C . ALA A 1 153 ? 14.041 -9.281 8.557 1.00 51.38 153 ALA A C 1
ATOM 1181 O O . ALA A 1 153 ? 12.919 -9.228 8.047 1.00 51.38 153 ALA A O 1
ATOM 1182 N N . ASP A 1 154 ? 14.248 -9.052 9.855 1.00 64.38 154 ASP A N 1
ATOM 1183 C CA . ASP A 1 154 ? 13.152 -8.872 10.812 1.00 64.38 154 ASP A CA 1
ATOM 1184 C C . ASP A 1 154 ? 12.478 -7.513 10.653 1.00 64.38 154 ASP A C 1
ATOM 1186 O O . ASP A 1 154 ? 11.262 -7.450 10.504 1.00 64.38 154 ASP A O 1
ATOM 1190 N N . ALA A 1 155 ? 13.253 -6.429 10.547 1.00 74.62 155 ALA A N 1
ATOM 1191 C CA . ALA A 1 155 ? 12.705 -5.079 10.407 1.00 74.62 155 ALA A CA 1
ATOM 1192 C C . ALA A 1 155 ? 11.790 -4.939 9.175 1.00 74.62 155 ALA A C 1
ATOM 1194 O O . ALA A 1 155 ? 10.735 -4.316 9.246 1.00 74.62 155 ALA A O 1
ATOM 1195 N N . ARG A 1 156 ? 12.133 -5.560 8.038 1.00 74.31 156 ARG A N 1
ATOM 1196 C CA . ARG A 1 156 ? 11.265 -5.520 6.844 1.00 74.31 156 ARG A CA 1
ATOM 1197 C C . ARG A 1 156 ? 9.989 -6.329 7.007 1.00 74.31 156 ARG A C 1
ATOM 1199 O O . ARG A 1 156 ? 8.944 -5.912 6.508 1.00 74.31 156 ARG A O 1
ATOM 1206 N N . ARG A 1 157 ? 10.077 -7.494 7.651 1.00 78.81 157 ARG A N 1
ATOM 1207 C CA . ARG A 1 157 ? 8.912 -8.340 7.929 1.00 78.81 157 ARG A CA 1
ATOM 1208 C C . ARG A 1 157 ? 7.976 -7.645 8.905 1.00 78.81 157 ARG A C 1
ATOM 1210 O O . ARG A 1 157 ? 6.783 -7.575 8.637 1.00 78.81 157 ARG A O 1
ATOM 1217 N N . VAL A 1 158 ? 8.532 -7.051 9.956 1.00 82.50 158 VAL A N 1
ATOM 1218 C CA . VAL A 1 158 ? 7.789 -6.276 10.950 1.00 82.50 158 VAL A CA 1
ATOM 1219 C C . VAL A 1 158 ? 7.141 -5.064 10.291 1.00 82.50 158 VAL A C 1
ATOM 1221 O O . VAL A 1 158 ? 5.940 -4.888 10.432 1.00 82.50 158 VAL A O 1
ATOM 1224 N N . GLU A 1 159 ? 7.863 -4.293 9.473 1.00 84.62 159 GLU A N 1
ATOM 1225 C CA . GLU A 1 159 ? 7.281 -3.168 8.727 1.00 84.62 159 GLU A CA 1
ATOM 1226 C C . GLU A 1 159 ? 6.125 -3.618 7.815 1.00 84.62 159 GLU A C 1
ATOM 1228 O O . GLU A 1 159 ? 5.096 -2.944 7.724 1.00 84.62 159 GLU A O 1
ATOM 1233 N N . SER A 1 160 ? 6.264 -4.771 7.153 1.00 86.81 160 SER A N 1
ATOM 1234 C CA . SER A 1 160 ? 5.200 -5.335 6.320 1.00 86.81 160 SER A CA 1
ATOM 1235 C C . SER A 1 160 ? 3.991 -5.780 7.146 1.00 86.81 160 SER A C 1
ATOM 1237 O O . SER A 1 160 ? 2.862 -5.515 6.742 1.00 86.81 160 SER A O 1
ATOM 1239 N N . GLY A 1 161 ? 4.214 -6.400 8.308 1.00 87.12 161 GLY A N 1
ATOM 1240 C CA . GLY A 1 161 ? 3.159 -6.773 9.252 1.00 87.12 161 GLY A CA 1
ATOM 1241 C C . GLY A 1 161 ? 2.435 -5.554 9.823 1.00 87.12 161 GLY A C 1
ATOM 1242 O O . GLY A 1 161 ? 1.210 -5.523 9.834 1.00 87.12 161 GLY A O 1
ATOM 1243 N N . MET A 1 162 ? 3.170 -4.501 10.190 1.00 89.25 162 MET A N 1
ATOM 1244 C CA . MET A 1 162 ? 2.601 -3.230 10.656 1.00 89.25 162 MET A CA 1
ATOM 1245 C C . MET A 1 162 ? 1.810 -2.515 9.557 1.00 89.25 162 MET A C 1
ATOM 1247 O O . MET A 1 162 ? 0.763 -1.931 9.824 1.00 89.25 162 MET A O 1
ATOM 1251 N N . THR A 1 163 ? 2.274 -2.596 8.305 1.00 91.38 163 THR A N 1
ATOM 1252 C CA . THR A 1 163 ? 1.523 -2.098 7.143 1.00 91.38 163 THR A CA 1
ATOM 1253 C C . THR A 1 163 ? 0.199 -2.846 6.999 1.00 91.38 163 THR A C 1
ATOM 1255 O O . THR A 1 163 ? -0.844 -2.212 6.860 1.00 91.38 163 THR A O 1
ATOM 1258 N N . LEU A 1 164 ? 0.229 -4.181 7.064 1.00 91.75 164 LEU A N 1
ATOM 1259 C CA . LEU A 1 164 ? -0.970 -5.011 6.959 1.00 91.75 164 LEU A CA 1
ATOM 1260 C C . LEU A 1 164 ? -1.951 -4.736 8.104 1.00 91.75 164 LEU A C 1
ATOM 1262 O O . LEU A 1 164 ? -3.140 -4.567 7.853 1.00 91.75 164 LEU A O 1
ATOM 1266 N N . LEU A 1 165 ? -1.448 -4.620 9.335 1.00 91.00 165 LEU A N 1
ATOM 1267 C CA . LEU A 1 165 ? -2.239 -4.274 10.514 1.00 91.00 165 LEU A CA 1
ATOM 1268 C C . LEU A 1 165 ? -2.941 -2.923 10.340 1.00 91.00 165 LEU A C 1
ATOM 1270 O O . LEU A 1 165 ? -4.149 -2.836 10.536 1.00 91.00 165 LEU A O 1
ATOM 1274 N N . ALA A 1 166 ? -2.210 -1.884 9.926 1.00 92.69 166 ALA A N 1
ATOM 1275 C CA . ALA A 1 166 ? -2.786 -0.559 9.703 1.00 92.69 166 ALA A CA 1
ATOM 1276 C C . ALA A 1 166 ? -3.886 -0.578 8.626 1.00 92.69 166 ALA A C 1
ATOM 1278 O O . ALA A 1 166 ? -4.919 0.068 8.792 1.00 92.69 166 ALA A O 1
ATOM 1279 N N . LEU A 1 167 ? -3.691 -1.343 7.544 1.00 93.06 167 LEU A N 1
ATOM 1280 C CA . LEU A 1 167 ? -4.710 -1.524 6.507 1.00 93.06 167 LEU A CA 1
ATOM 1281 C C . LEU A 1 167 ? -5.938 -2.276 7.037 1.00 93.06 167 LEU A C 1
ATOM 1283 O O . LEU A 1 167 ? -7.059 -1.861 6.755 1.00 93.06 167 LEU A O 1
ATOM 1287 N N . CYS A 1 168 ? -5.743 -3.333 7.830 1.00 90.69 168 CYS A N 1
ATOM 1288 C CA . CYS A 1 168 ? -6.842 -4.085 8.436 1.00 90.69 168 CYS A CA 1
ATOM 1289 C C . CYS A 1 168 ? -7.659 -3.214 9.392 1.00 90.69 168 CYS A C 1
ATOM 1291 O O . CYS A 1 168 ? -8.878 -3.196 9.282 1.00 90.69 168 CYS A O 1
ATOM 1293 N N . LEU A 1 169 ? -7.011 -2.441 10.271 1.00 91.50 169 LEU A N 1
ATOM 1294 C CA . LEU A 1 169 ? -7.698 -1.518 11.183 1.00 91.50 169 LEU A CA 1
ATOM 1295 C C . LEU A 1 169 ? -8.580 -0.530 10.420 1.00 91.50 169 LEU A C 1
ATOM 1297 O O . LEU A 1 169 ? -9.743 -0.330 10.756 1.00 91.50 169 LEU A O 1
ATOM 1301 N N . LEU A 1 170 ? -8.042 0.042 9.346 1.00 92.00 170 LEU A N 1
ATOM 1302 C CA . LEU A 1 170 ? -8.757 1.021 8.544 1.00 92.00 170 LEU A CA 1
ATOM 1303 C C . LEU A 1 170 ? -9.925 0.397 7.761 1.00 92.00 170 LEU A C 1
ATOM 1305 O O . LEU A 1 170 ? -10.971 1.024 7.614 1.00 92.00 170 LEU A O 1
ATOM 1309 N N . LEU A 1 171 ? -9.785 -0.850 7.305 1.00 89.81 171 LEU A N 1
ATOM 1310 C CA . LEU A 1 171 ? -10.865 -1.615 6.670 1.00 89.81 171 LEU A CA 1
ATOM 1311 C C . LEU A 1 171 ? -11.897 -2.155 7.668 1.00 89.81 171 LEU A C 1
ATOM 1313 O O . LEU A 1 171 ? -13.050 -2.365 7.316 1.00 89.81 171 LEU A O 1
ATOM 1317 N N . VAL A 1 172 ? -11.538 -2.381 8.923 1.00 87.62 172 VAL A N 1
ATOM 1318 C CA . VAL A 1 172 ? -12.538 -2.702 9.947 1.00 87.62 172 VAL A CA 1
ATOM 1319 C C . VAL A 1 172 ? -13.350 -1.450 10.295 1.00 87.62 172 VAL A C 1
ATOM 1321 O O . VAL A 1 172 ? -14.556 -1.542 10.506 1.00 87.62 172 VAL A O 1
ATOM 1324 N N . SER A 1 173 ? -12.738 -0.266 10.240 1.00 89.31 173 SER A N 1
ATOM 1325 C CA . SER A 1 173 ? -13.400 1.032 10.439 1.00 89.31 173 SER A CA 1
ATOM 1326 C C . SER A 1 173 ? -14.002 1.628 9.160 1.00 89.31 173 SER A C 1
ATOM 1328 O O . SER A 1 173 ? -13.900 2.823 8.913 1.00 89.31 173 SER A O 1
ATOM 1330 N N . GLU A 1 174 ? -14.621 0.804 8.314 1.00 88.38 174 GLU A N 1
ATOM 1331 C CA . GLU A 1 174 ? -15.365 1.261 7.125 1.00 88.38 174 GLU A CA 1
ATOM 1332 C C . GLU A 1 174 ? -14.554 2.124 6.130 1.00 88.38 174 GLU A C 1
ATOM 1334 O O . GLU A 1 174 ? -15.111 2.956 5.413 1.00 88.38 174 GLU A O 1
ATOM 1339 N N . ASN A 1 175 ? -13.236 1.898 6.042 1.00 90.25 175 ASN A N 1
ATOM 1340 C CA . ASN A 1 175 ? -12.304 2.619 5.168 1.00 90.25 175 ASN A CA 1
ATOM 1341 C C . ASN A 1 175 ? -12.152 4.116 5.505 1.00 90.25 175 ASN A C 1
ATOM 1343 O O . ASN A 1 175 ? -11.682 4.893 4.673 1.00 90.25 175 ASN A O 1
ATOM 1347 N N . TYR A 1 176 ? -12.520 4.530 6.716 1.00 91.56 176 TYR A N 1
ATOM 1348 C CA . TYR A 1 176 ? -12.381 5.909 7.167 1.00 91.56 176 TYR A CA 1
ATOM 1349 C C . TYR A 1 176 ? -11.987 5.951 8.643 1.00 91.56 176 TYR A C 1
ATOM 1351 O O . TYR A 1 176 ? -12.698 5.439 9.499 1.00 91.56 176 TYR A O 1
ATOM 1359 N N . MET A 1 177 ? -10.852 6.579 8.955 1.00 94.19 177 MET A N 1
ATOM 1360 C CA . MET A 1 177 ? -10.376 6.686 10.337 1.00 94.19 177 MET A CA 1
ATOM 1361 C C . MET A 1 177 ? -9.665 8.018 10.576 1.00 94.19 177 MET A C 1
ATOM 1363 O O . MET A 1 177 ? -8.869 8.456 9.741 1.00 94.19 177 MET A O 1
ATOM 1367 N N . SER A 1 178 ? -9.928 8.670 11.710 1.00 95.44 178 SER A N 1
ATOM 1368 C CA . SER A 1 178 ? -9.213 9.896 12.087 1.00 95.44 178 SER A CA 1
ATOM 1369 C C . SER A 1 178 ? -7.767 9.607 12.513 1.00 95.44 178 SER A C 1
ATOM 1371 O O . SER A 1 178 ? -7.428 8.498 12.928 1.00 95.44 178 SER A O 1
ATOM 1373 N N . GLU A 1 179 ? -6.888 10.613 12.451 1.00 94.19 179 GLU A N 1
ATOM 1374 C CA . GLU A 1 179 ? -5.498 10.454 12.909 1.00 94.19 179 GLU A CA 1
ATOM 1375 C C . GLU A 1 179 ? -5.397 10.006 14.369 1.00 94.19 179 GLU A C 1
ATOM 1377 O O . GLU A 1 179 ? -4.553 9.175 14.709 1.00 94.19 179 GLU A O 1
ATOM 1382 N N . HIS A 1 180 ? -6.269 10.546 15.219 1.00 94.50 180 HIS A N 1
ATOM 1383 C CA . HIS A 1 180 ? -6.305 10.216 16.636 1.00 94.50 180 HIS A CA 1
ATOM 1384 C C . HIS A 1 180 ? -6.701 8.750 16.858 1.00 94.50 180 HIS A C 1
ATOM 1386 O O . HIS A 1 180 ? -5.993 8.026 17.554 1.00 94.50 180 HIS A O 1
ATOM 1392 N N . GLU A 1 181 ? -7.785 8.290 16.228 1.00 95.12 181 GLU A N 1
ATOM 1393 C CA . GLU A 1 181 ? -8.251 6.900 16.339 1.00 95.12 181 GLU A CA 1
ATOM 1394 C C . GLU A 1 181 ? -7.229 5.906 15.790 1.00 95.12 181 GLU A C 1
ATOM 1396 O O . GLU A 1 181 ? -7.016 4.852 16.392 1.00 95.12 181 GLU A O 1
ATOM 1401 N N . LEU A 1 182 ? -6.550 6.246 14.689 1.00 93.94 182 LEU A N 1
ATOM 1402 C CA . LEU A 1 182 ? -5.522 5.384 14.109 1.00 93.94 182 LEU A CA 1
ATOM 1403 C C . LEU A 1 182 ? -4.318 5.248 15.040 1.00 93.94 182 LEU A C 1
ATOM 1405 O O . LEU A 1 182 ? -3.855 4.135 15.281 1.00 93.94 182 LEU A O 1
ATOM 1409 N N . LYS A 1 183 ? -3.837 6.358 15.611 1.00 93.38 183 LYS A N 1
ATOM 1410 C CA . LYS A 1 183 ? -2.747 6.335 16.599 1.00 93.38 183 LYS A CA 1
ATOM 1411 C C . LYS A 1 183 ? -3.138 5.565 17.853 1.00 93.38 183 LYS A C 1
ATOM 1413 O O . LYS A 1 183 ? -2.355 4.750 18.328 1.00 93.38 183 LYS A O 1
ATOM 1418 N N . GLN A 1 184 ? -4.350 5.779 18.361 1.00 93.88 184 GLN A N 1
ATOM 1419 C CA . GLN A 1 184 ? -4.856 5.073 19.535 1.00 93.88 184 GLN A CA 1
ATOM 1420 C C . GLN A 1 184 ? -4.985 3.565 19.280 1.00 93.88 184 GLN A C 1
ATOM 1422 O O . GLN A 1 184 ? -4.572 2.758 20.113 1.00 93.88 184 GLN A O 1
ATOM 1427 N N . SER A 1 185 ? -5.496 3.181 18.110 1.00 93.12 185 SER A N 1
ATOM 1428 C CA . SER A 1 185 ? -5.603 1.780 17.705 1.00 93.12 185 SER A CA 1
ATOM 1429 C C . SER A 1 185 ? -4.220 1.147 17.591 1.00 93.12 185 SER A C 1
ATOM 1431 O O . SER A 1 185 ? -3.977 0.118 18.209 1.00 93.12 185 SER A O 1
ATOM 1433 N N . LEU A 1 186 ? -3.271 1.789 16.905 1.00 90.81 186 LEU A N 1
ATOM 1434 C CA . LEU A 1 186 ? -1.886 1.314 16.795 1.00 90.81 186 LEU A CA 1
ATOM 1435 C C . LEU A 1 186 ? -1.187 1.211 18.160 1.00 90.81 186 LEU A C 1
ATOM 1437 O O . LEU A 1 186 ? -0.456 0.249 18.404 1.00 90.81 186 LEU A O 1
ATOM 1441 N N . ALA A 1 187 ? -1.468 2.135 19.083 1.00 89.69 187 ALA A N 1
ATOM 1442 C CA . ALA A 1 187 ? -0.935 2.090 20.441 1.00 89.69 187 ALA A CA 1
ATOM 1443 C C . ALA A 1 187 ? -1.403 0.847 21.211 1.00 89.69 187 ALA A C 1
ATOM 1445 O O . ALA A 1 187 ? -0.621 0.286 21.979 1.00 89.69 187 ALA A O 1
ATOM 1446 N N . SER A 1 188 ? -2.628 0.365 20.965 1.00 88.81 188 SER A N 1
ATOM 1447 C CA . SER A 1 188 ? -3.132 -0.880 21.566 1.00 88.81 188 SER A CA 1
ATOM 1448 C C . SER A 1 188 ? -2.356 -2.126 21.112 1.00 88.81 188 SER A C 1
ATOM 1450 O O . SER A 1 188 ? -2.256 -3.095 21.860 1.00 88.81 188 SER A O 1
ATOM 1452 N N . PHE A 1 189 ? -1.719 -2.061 19.938 1.00 83.19 189 PHE A N 1
ATOM 1453 C CA . PHE A 1 189 ? -0.820 -3.093 19.406 1.00 83.19 189 PHE A CA 1
ATOM 1454 C C . PHE A 1 189 ? 0.654 -2.843 19.755 1.00 83.19 189 PHE A C 1
ATOM 1456 O O . PHE A 1 189 ? 1.545 -3.481 19.197 1.00 83.19 189 PHE A O 1
ATOM 1463 N N . GLY A 1 190 ? 0.934 -1.908 20.668 1.00 81.88 190 GLY A N 1
ATOM 1464 C CA . GLY A 1 190 ? 2.294 -1.592 21.090 1.00 81.88 190 GLY A CA 1
ATOM 1465 C C . GLY A 1 190 ? 3.052 -0.679 20.127 1.00 81.88 190 GLY A C 1
ATOM 1466 O O . GLY A 1 190 ? 4.271 -0.626 20.213 1.00 81.88 190 GLY A O 1
ATOM 1467 N N . VAL A 1 191 ? 2.374 0.053 19.235 1.00 82.44 191 VAL A N 1
ATOM 1468 C CA . VAL A 1 191 ? 2.974 1.100 18.389 1.00 82.44 191 VAL A CA 1
ATOM 1469 C C . VAL A 1 191 ? 2.477 2.461 18.875 1.00 82.44 191 VAL A C 1
ATOM 1471 O O . VAL A 1 191 ? 1.491 2.998 18.378 1.00 82.44 191 VAL A O 1
ATOM 1474 N N . GLY A 1 192 ? 3.119 2.986 19.918 1.00 79.38 192 GLY A N 1
ATOM 1475 C CA . GLY A 1 192 ? 2.742 4.255 20.546 1.00 79.38 192 GLY A CA 1
ATOM 1476 C C . GLY A 1 192 ? 3.537 5.466 20.046 1.00 79.38 192 GLY A C 1
ATOM 1477 O O . GLY A 1 192 ? 4.252 5.417 19.044 1.00 79.38 192 GLY A O 1
ATOM 1478 N N . ASP A 1 193 ? 3.442 6.567 20.795 1.00 75.50 193 ASP A N 1
ATOM 1479 C CA . ASP A 1 193 ? 4.214 7.797 20.543 1.00 75.50 193 ASP A CA 1
ATOM 1480 C C . ASP A 1 193 ? 5.683 7.692 20.965 1.00 75.50 193 ASP A C 1
ATOM 1482 O O . ASP A 1 193 ? 6.521 8.487 20.540 1.00 75.50 193 ASP A O 1
ATOM 1486 N N . ARG A 1 194 ? 6.020 6.710 21.804 1.00 73.25 194 ARG A N 1
ATOM 1487 C CA . ARG A 1 194 ? 7.416 6.399 22.116 1.00 73.25 194 ARG A CA 1
ATOM 1488 C C . ARG A 1 194 ? 7.969 5.498 21.014 1.00 73.25 194 ARG A C 1
ATOM 1490 O O . ARG A 1 194 ? 7.240 4.604 20.588 1.00 73.25 194 ARG A O 1
ATOM 1497 N N . PRO A 1 195 ? 9.225 5.693 20.573 1.00 65.00 195 PRO A N 1
ATOM 1498 C CA . PRO A 1 195 ? 9.855 4.777 19.635 1.00 65.00 195 PRO A CA 1
ATOM 1499 C C . PRO A 1 195 ? 9.879 3.404 20.295 1.00 65.00 195 PRO A C 1
ATOM 1501 O O . PRO A 1 195 ? 10.492 3.214 21.349 1.00 65.00 195 PRO A O 1
ATOM 1504 N N . VAL A 1 196 ? 9.122 2.472 19.733 1.00 60.12 196 VAL A N 1
ATOM 1505 C CA . VAL A 1 196 ? 9.068 1.124 20.275 1.00 60.12 196 VAL A CA 1
ATOM 1506 C C . VAL A 1 196 ? 10.142 0.342 19.561 1.00 60.12 196 VAL A C 1
ATOM 1508 O O . VAL A 1 196 ? 10.054 0.162 18.357 1.00 60.12 196 VAL A O 1
ATOM 1511 N N . ALA A 1 197 ? 11.136 -0.141 20.303 1.00 57.94 197 ALA A N 1
ATOM 1512 C CA . ALA A 1 197 ? 12.202 -0.991 19.781 1.00 57.94 197 ALA A CA 1
ATOM 1513 C C . ALA A 1 197 ? 11.686 -2.403 19.423 1.00 57.94 197 ALA A C 1
ATOM 1515 O O . ALA A 1 197 ? 12.302 -3.411 19.771 1.00 57.94 197 ALA A O 1
ATOM 1516 N N . VAL A 1 198 ? 10.528 -2.516 18.761 1.00 55.53 198 VAL A N 1
ATOM 1517 C CA . VAL A 1 198 ? 10.054 -3.794 18.229 1.00 55.53 198 VAL A CA 1
ATOM 1518 C C . VAL A 1 198 ? 10.968 -4.154 17.066 1.00 55.53 198 VAL A C 1
ATOM 1520 O O . VAL A 1 198 ? 10.960 -3.498 16.025 1.00 55.53 198 VAL A O 1
ATOM 1523 N N . ALA A 1 199 ? 11.775 -5.198 17.254 1.00 55.00 199 ALA A N 1
ATOM 1524 C CA . ALA A 1 199 ? 12.580 -5.819 16.201 1.00 55.00 199 ALA A CA 1
ATOM 1525 C C . ALA A 1 199 ? 13.507 -4.852 15.421 1.00 55.00 199 ALA A C 1
ATOM 1527 O O . ALA A 1 199 ? 13.749 -5.036 14.226 1.00 55.00 199 ALA A O 1
ATOM 1528 N N . GLY A 1 200 ? 14.034 -3.823 16.096 1.00 60.44 200 GLY A N 1
ATOM 1529 C CA . GLY A 1 200 ? 15.003 -2.878 15.522 1.00 60.44 200 GLY A CA 1
ATOM 1530 C C . GLY A 1 200 ? 14.406 -1.765 14.652 1.00 60.44 200 GLY A C 1
ATOM 1531 O O . GLY A 1 200 ? 15.141 -1.132 13.895 1.00 60.44 200 GLY A O 1
ATOM 1532 N N . LEU A 1 201 ? 13.092 -1.528 14.727 1.00 66.00 201 LEU A N 1
ATOM 1533 C CA . LEU A 1 201 ? 12.440 -0.365 14.121 1.00 66.00 201 LEU A CA 1
ATOM 1534 C C . LEU A 1 201 ? 12.248 0.732 15.169 1.00 66.00 201 LEU A C 1
ATOM 1536 O O . LEU A 1 201 ? 11.276 0.709 15.907 1.00 66.00 201 LEU A O 1
ATOM 1540 N N . ASP A 1 202 ? 13.123 1.733 15.190 1.00 74.25 202 ASP A N 1
ATOM 1541 C CA . ASP A 1 202 ? 12.948 2.923 16.033 1.00 74.25 202 ASP A CA 1
ATOM 1542 C C . ASP A 1 202 ? 11.935 3.897 15.396 1.00 74.25 202 ASP A C 1
ATOM 1544 O O . ASP A 1 202 ? 12.283 5.003 14.983 1.00 74.25 202 ASP A O 1
ATOM 1548 N N . LEU A 1 203 ? 10.680 3.461 15.243 1.00 79.12 203 LEU A N 1
ATOM 1549 C CA . LEU A 1 203 ? 9.606 4.246 14.624 1.00 79.12 203 LEU A CA 1
ATOM 1550 C C . LEU A 1 203 ? 8.501 4.558 15.634 1.00 79.12 203 LEU A C 1
ATOM 1552 O O . LEU A 1 203 ? 8.042 3.684 16.368 1.00 79.12 203 LEU A O 1
ATOM 1556 N N . THR A 1 204 ? 8.036 5.807 15.633 1.00 88.25 204 THR A N 1
ATOM 1557 C CA . THR A 1 204 ? 6.809 6.197 16.340 1.00 88.25 204 THR A CA 1
ATOM 1558 C C . THR A 1 204 ? 5.570 5.891 15.491 1.00 88.25 204 THR A C 1
ATOM 1560 O O . THR A 1 204 ? 5.664 5.735 14.268 1.00 88.25 204 THR A O 1
ATOM 1563 N N . ALA A 1 205 ? 4.379 5.870 16.100 1.00 88.00 205 ALA A N 1
ATOM 1564 C CA . ALA A 1 205 ? 3.115 5.750 15.362 1.00 88.00 205 ALA A CA 1
ATOM 1565 C C . ALA A 1 205 ? 2.971 6.825 14.266 1.00 88.00 205 ALA A C 1
ATOM 1567 O O . ALA A 1 205 ? 2.532 6.539 13.150 1.00 88.00 205 ALA A O 1
ATOM 1568 N N . SER A 1 206 ? 3.400 8.057 14.558 1.00 90.88 206 SER A N 1
ATOM 1569 C CA . SER A 1 206 ? 3.376 9.172 13.603 1.00 90.88 206 SER A CA 1
ATOM 1570 C C . SER A 1 206 ? 4.323 8.946 12.418 1.00 90.88 206 SER A C 1
ATOM 1572 O O . SER A 1 206 ? 3.957 9.236 11.273 1.00 90.88 206 SER A O 1
ATOM 1574 N N . ASP A 1 207 ? 5.512 8.389 12.665 1.00 90.81 207 ASP A N 1
ATOM 1575 C CA . ASP A 1 207 ? 6.478 8.065 11.610 1.00 90.81 207 ASP A CA 1
ATOM 1576 C C . ASP A 1 207 ? 5.982 6.920 10.731 1.00 90.81 207 ASP A C 1
ATOM 1578 O O . ASP A 1 207 ? 6.085 6.993 9.503 1.00 90.81 207 ASP A O 1
ATOM 1582 N N . LEU A 1 208 ? 5.384 5.892 11.343 1.00 90.56 208 LEU A N 1
ATO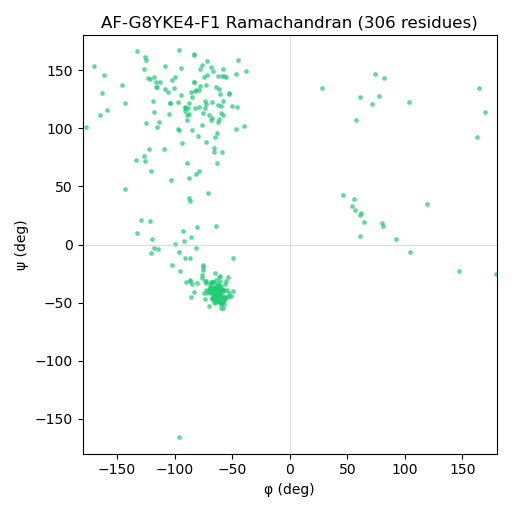M 1583 C CA . LEU A 1 208 ? 4.769 4.783 10.622 1.00 90.56 208 LEU A CA 1
ATOM 1584 C C . LEU A 1 208 ? 3.678 5.303 9.681 1.00 90.56 208 LEU A C 1
ATOM 1586 O O . LEU A 1 208 ? 3.772 5.076 8.474 1.00 90.56 208 LEU A O 1
ATOM 1590 N N . ILE A 1 209 ? 2.703 6.064 10.189 1.00 93.75 209 ILE A N 1
ATOM 1591 C CA . ILE A 1 209 ? 1.613 6.637 9.379 1.00 93.75 209 ILE A CA 1
ATOM 1592 C C . ILE A 1 209 ? 2.180 7.507 8.248 1.00 93.75 209 ILE A C 1
ATOM 1594 O O . ILE A 1 209 ? 1.812 7.336 7.083 1.00 93.75 209 ILE A O 1
ATOM 1598 N N . SER A 1 210 ? 3.140 8.383 8.553 1.00 93.62 210 SER A N 1
ATOM 1599 C CA . SER A 1 210 ? 3.795 9.236 7.552 1.00 93.62 210 SER A CA 1
ATOM 1600 C C . SER A 1 210 ? 4.504 8.417 6.470 1.00 93.62 210 SER A C 1
ATOM 1602 O O . SER A 1 210 ? 4.444 8.752 5.281 1.00 93.62 210 SER A O 1
ATOM 1604 N N . SER A 1 211 ? 5.149 7.312 6.852 1.00 92.06 211 SER A N 1
ATOM 1605 C CA . SER A 1 211 ? 5.798 6.394 5.917 1.00 92.06 211 SER A CA 1
ATOM 1606 C C . SER A 1 211 ? 4.783 5.687 5.011 1.00 92.06 211 SER A C 1
ATOM 1608 O O . SER A 1 211 ? 5.026 5.569 3.807 1.00 92.06 211 SER A O 1
ATOM 1610 N N . LEU A 1 212 ? 3.624 5.289 5.547 1.00 93.62 212 LEU A N 1
ATOM 1611 C CA . LEU A 1 212 ? 2.550 4.639 4.798 1.00 93.62 212 LEU A CA 1
ATOM 1612 C C . LEU A 1 212 ? 1.890 5.597 3.804 1.00 93.62 212 LEU A C 1
ATOM 1614 O O . LEU A 1 212 ? 1.650 5.217 2.657 1.00 93.62 212 LEU A O 1
ATOM 1618 N N . VAL A 1 213 ? 1.679 6.857 4.194 1.00 94.25 213 VAL A N 1
ATOM 1619 C CA . VAL A 1 213 ? 1.208 7.918 3.288 1.00 94.25 213 VAL A CA 1
ATOM 1620 C C . VAL A 1 213 ? 2.228 8.169 2.177 1.00 94.25 213 VAL A C 1
ATOM 1622 O O . VAL A 1 213 ? 1.872 8.229 1.001 1.00 94.25 213 VAL A O 1
ATOM 1625 N N . LYS A 1 214 ? 3.522 8.255 2.514 1.00 91.69 214 LYS A N 1
ATOM 1626 C CA . LYS A 1 214 ? 4.604 8.462 1.535 1.00 91.69 214 LYS A CA 1
ATOM 1627 C C . LYS A 1 214 ? 4.718 7.317 0.527 1.00 91.69 214 LYS A C 1
ATOM 1629 O O . LYS A 1 214 ? 5.057 7.555 -0.632 1.00 91.69 214 LYS A O 1
ATOM 1634 N N . LYS A 1 215 ? 4.452 6.087 0.967 1.00 90.00 215 LYS A N 1
ATOM 1635 C CA . LYS A 1 215 ? 4.403 4.889 0.119 1.00 90.00 215 LYS A CA 1
ATOM 1636 C C . LYS A 1 215 ? 3.066 4.735 -0.620 1.00 90.00 215 LYS A C 1
ATOM 1638 O O . LYS A 1 215 ? 2.944 3.829 -1.430 1.00 90.00 215 LYS A O 1
ATOM 1643 N N . GLU A 1 216 ? 2.095 5.621 -0.392 1.00 90.94 216 GLU A N 1
ATOM 1644 C CA . GLU A 1 216 ? 0.730 5.567 -0.936 1.00 90.94 216 GLU A CA 1
ATOM 1645 C C . GLU A 1 216 ? -0.083 4.322 -0.533 1.00 90.94 216 GLU A C 1
ATOM 1647 O O . GLU A 1 216 ? -1.022 3.937 -1.236 1.00 90.94 216 GLU A O 1
ATOM 1652 N N . TYR A 1 217 ? 0.242 3.708 0.609 1.00 94.19 217 TYR A N 1
ATOM 1653 C CA . TYR A 1 217 ? -0.631 2.715 1.248 1.00 94.19 217 TYR A CA 1
ATOM 1654 C C . TYR A 1 217 ? -1.816 3.372 1.955 1.00 94.19 217 TYR A C 1
ATOM 1656 O O . TYR A 1 217 ? -2.882 2.773 2.023 1.00 94.19 217 TYR A O 1
ATOM 1664 N N . LEU A 1 218 ? -1.644 4.609 2.429 1.00 94.94 218 LEU A N 1
ATOM 1665 C CA . LEU A 1 218 ? -2.706 5.434 3.001 1.00 94.94 218 LEU A CA 1
ATOM 1666 C C . LEU A 1 218 ? -2.896 6.706 2.174 1.00 94.94 218 LEU A C 1
ATOM 1668 O O . LEU A 1 218 ? -1.930 7.299 1.684 1.00 94.94 218 LEU A O 1
ATOM 1672 N N . TYR A 1 219 ? -4.142 7.146 2.050 1.00 93.94 219 TYR A N 1
ATOM 1673 C CA . TYR A 1 219 ? -4.502 8.457 1.530 1.00 93.94 219 TYR A CA 1
ATOM 1674 C C . TYR A 1 219 ? -4.912 9.365 2.690 1.00 93.94 219 TYR A C 1
ATOM 1676 O O . TYR A 1 219 ? -5.837 9.045 3.429 1.00 93.94 219 TYR A O 1
ATOM 1684 N N . ARG A 1 220 ? -4.205 10.490 2.841 1.00 94.38 220 ARG A N 1
ATOM 1685 C CA . ARG A 1 220 ? -4.482 11.520 3.849 1.00 94.38 220 ARG A CA 1
ATOM 1686 C C . ARG A 1 220 ? -5.484 12.528 3.289 1.00 94.38 220 ARG A C 1
ATOM 1688 O O . ARG A 1 220 ? -5.157 13.214 2.316 1.00 94.38 220 ARG A O 1
ATOM 1695 N N . ASP A 1 221 ? -6.649 12.626 3.914 1.00 92.12 221 ASP A N 1
ATOM 1696 C CA . ASP A 1 221 ? -7.645 13.666 3.674 1.00 92.12 221 ASP A CA 1
ATOM 1697 C C . ASP A 1 221 ? -7.548 14.737 4.770 1.00 92.12 221 ASP A C 1
ATOM 1699 O O . ASP A 1 221 ? -7.372 14.427 5.948 1.00 92.12 221 ASP A O 1
ATOM 1703 N N . VAL A 1 222 ? -7.584 16.008 4.373 1.00 92.44 222 VAL A N 1
ATOM 1704 C CA . VAL A 1 222 ? -7.479 17.145 5.297 1.00 92.44 222 VAL A CA 1
ATOM 1705 C C . VAL A 1 222 ? -8.692 18.025 5.070 1.00 92.44 222 VAL A C 1
ATOM 1707 O O . VAL A 1 222 ? -8.765 18.754 4.078 1.00 92.44 222 VAL A O 1
ATOM 1710 N N . GLN A 1 223 ? -9.636 17.957 5.999 1.00 87.19 223 GLN A N 1
ATOM 1711 C CA . GLN A 1 223 ? -10.841 18.769 5.974 1.00 87.19 223 GLN A CA 1
ATOM 1712 C C . GLN A 1 223 ? -10.633 19.983 6.875 1.00 87.19 223 GLN A C 1
ATOM 1714 O O . GLN A 1 223 ? -10.299 19.859 8.055 1.00 87.19 223 GLN A O 1
ATOM 1719 N N . LYS A 1 224 ? -10.789 21.177 6.298 1.00 86.44 224 LYS A N 1
ATOM 1720 C CA . LYS A 1 224 ? -10.763 22.429 7.054 1.00 86.44 224 LYS A CA 1
ATOM 1721 C C . LYS A 1 224 ? -12.166 22.711 7.560 1.00 86.44 224 LYS A C 1
ATOM 1723 O O . LYS A 1 224 ? -13.062 22.987 6.764 1.00 86.44 224 LYS A O 1
ATOM 1728 N N . THR A 1 225 ? -12.339 22.644 8.870 1.00 81.88 225 THR A N 1
ATOM 1729 C CA . THR A 1 225 ? -13.595 23.015 9.521 1.00 81.88 225 THR A CA 1
ATOM 1730 C C . THR A 1 225 ? -13.712 24.541 9.570 1.00 81.88 225 THR A C 1
ATOM 1732 O O . THR A 1 225 ? -12.702 25.250 9.549 1.00 81.88 225 THR A O 1
ATOM 1735 N N . ALA A 1 226 ? -14.942 25.063 9.638 1.00 80.06 226 ALA A N 1
ATOM 1736 C CA . ALA A 1 226 ? -15.220 26.501 9.741 1.00 80.06 226 ALA A CA 1
ATOM 1737 C C . ALA A 1 226 ? -14.469 27.182 10.907 1.00 80.06 226 ALA A C 1
ATOM 1739 O O . ALA A 1 226 ? -14.088 28.344 10.796 1.00 80.06 226 ALA A O 1
ATOM 1740 N N . ASP A 1 227 ? -14.162 26.423 11.963 1.00 82.06 227 ASP A N 1
ATOM 1741 C CA . ASP A 1 227 ? -13.448 26.876 13.162 1.00 82.06 227 ASP A CA 1
ATOM 1742 C C . ASP A 1 227 ? -11.922 26.937 12.996 1.00 82.06 227 ASP A C 1
ATOM 1744 O O . ASP A 1 227 ? -11.190 27.005 13.982 1.00 82.06 227 ASP A O 1
ATOM 1748 N N . SER A 1 228 ? -11.404 26.884 11.764 1.00 77.81 228 SER A N 1
ATOM 1749 C CA . SER A 1 228 ? -9.966 26.846 11.442 1.00 77.81 228 SER A CA 1
ATOM 1750 C C . SER A 1 228 ? -9.193 25.634 11.986 1.00 77.81 228 SER A C 1
ATOM 1752 O O . SER A 1 228 ? -7.975 25.563 11.828 1.00 77.81 228 SER A O 1
ATOM 1754 N N . SER A 1 229 ? -9.883 24.647 12.566 1.00 82.62 229 SER A N 1
ATOM 1755 C CA . SER A 1 229 ? -9.294 23.365 12.944 1.00 82.62 229 SER A CA 1
ATOM 1756 C C . SER A 1 229 ? -9.149 22.451 11.722 1.00 82.62 229 SER A C 1
ATOM 1758 O O . SER A 1 229 ? -10.062 22.304 10.904 1.00 82.62 229 SER A O 1
ATOM 1760 N N . GLU A 1 230 ? -7.970 21.846 11.578 1.00 88.88 230 GLU A N 1
ATOM 1761 C CA . GLU A 1 230 ? -7.694 20.861 10.531 1.00 88.88 230 GLU A CA 1
ATOM 1762 C C . GLU A 1 230 ? -8.045 19.467 11.058 1.00 88.88 230 GLU A C 1
ATOM 1764 O O . GLU A 1 230 ? -7.382 18.950 11.959 1.00 88.88 230 GLU A O 1
ATOM 1769 N N . HIS A 1 231 ? -9.092 18.851 10.505 1.00 90.31 231 HIS A N 1
ATOM 1770 C CA . HIS A 1 231 ? -9.406 17.453 10.775 1.00 90.31 231 HIS A CA 1
ATOM 1771 C C . HIS A 1 231 ? -8.699 16.579 9.738 1.00 90.31 231 HIS A C 1
ATOM 1773 O O . HIS A 1 231 ? -8.925 16.712 8.533 1.00 90.31 231 HIS A O 1
ATOM 1779 N N . VAL A 1 232 ? -7.810 15.707 10.212 1.00 94.56 232 VAL A N 1
ATOM 1780 C CA . VAL A 1 232 ? -7.039 14.792 9.367 1.00 94.56 232 VAL A CA 1
ATOM 1781 C C . VAL A 1 232 ? -7.627 13.395 9.490 1.00 94.56 232 VAL A C 1
ATOM 1783 O O . VAL A 1 232 ? -7.663 12.823 10.583 1.00 94.56 232 VAL A O 1
ATOM 1786 N N . SER A 1 233 ? -8.037 12.837 8.359 1.00 94.31 233 SER A N 1
ATOM 1787 C CA . SER A 1 233 ? -8.526 11.467 8.252 1.00 94.31 233 SER A CA 1
ATOM 1788 C C . SER A 1 233 ? -7.750 10.685 7.199 1.00 94.31 233 SER A C 1
ATOM 1790 O O . SER A 1 233 ? -7.073 11.240 6.326 1.00 94.31 233 SER A O 1
ATOM 1792 N N . TYR A 1 234 ? -7.791 9.365 7.322 1.00 95.88 234 TYR A N 1
ATOM 1793 C CA . TYR A 1 234 ? -7.075 8.439 6.463 1.00 95.88 234 TYR A CA 1
ATOM 1794 C C . TYR A 1 234 ? -8.050 7.464 5.810 1.00 95.88 234 TYR A C 1
ATOM 1796 O O . TYR A 1 234 ? -9.013 7.013 6.426 1.00 95.88 234 TYR A O 1
ATOM 1804 N N . THR A 1 235 ? -7.759 7.124 4.556 1.00 93.69 235 THR A N 1
ATOM 1805 C CA . THR A 1 235 ? -8.448 6.084 3.776 1.00 93.69 235 THR A CA 1
ATOM 1806 C C . THR A 1 235 ? -7.413 5.172 3.103 1.00 93.69 235 THR A C 1
ATOM 1808 O O . THR A 1 235 ? -6.221 5.512 3.061 1.00 93.69 235 THR A O 1
ATOM 1811 N N . VAL A 1 236 ? -7.822 4.015 2.572 1.00 92.94 236 VAL A N 1
ATOM 1812 C CA . VAL A 1 236 ? -6.913 3.111 1.847 1.00 92.94 236 VAL A CA 1
ATOM 1813 C C . VAL A 1 236 ? -6.323 3.819 0.620 1.00 92.94 236 VAL A C 1
ATOM 1815 O O . VAL A 1 236 ? -7.019 4.416 -0.201 1.00 92.94 236 VAL A O 1
ATOM 1818 N N . GLY A 1 237 ? -4.999 3.759 0.495 1.00 90.75 237 GLY A N 1
ATOM 1819 C CA . GLY A 1 237 ? -4.250 4.367 -0.595 1.00 90.75 237 GLY A CA 1
ATOM 1820 C C . GLY A 1 237 ? -4.196 3.503 -1.856 1.00 90.75 237 GLY A C 1
ATOM 1821 O O . GLY A 1 237 ? -4.416 2.294 -1.852 1.00 90.75 237 GLY A O 1
ATOM 1822 N N . ARG A 1 238 ? -3.836 4.131 -2.976 1.00 88.12 238 ARG A N 1
ATOM 1823 C CA . ARG A 1 238 ? -3.845 3.497 -4.306 1.00 88.12 238 ARG A CA 1
ATOM 1824 C C . ARG A 1 238 ? -2.858 2.339 -4.443 1.00 88.12 238 ARG A C 1
ATOM 1826 O O . ARG A 1 238 ? -3.121 1.419 -5.208 1.00 88.12 238 ARG A O 1
ATOM 1833 N N . ARG A 1 239 ? -1.726 2.384 -3.728 1.00 87.25 239 ARG A N 1
ATOM 1834 C CA . ARG A 1 239 ? -0.748 1.287 -3.731 1.00 87.25 239 ARG A CA 1
ATOM 1835 C C . ARG A 1 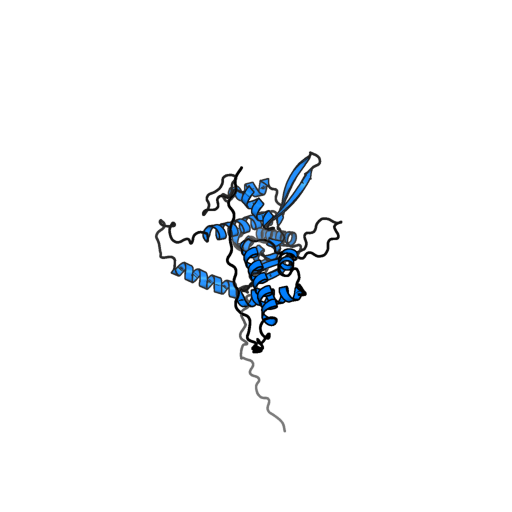239 ? -1.301 0.066 -3.002 1.00 87.25 239 ARG A C 1
ATOM 1837 O O . ARG A 1 239 ? -1.116 -1.044 -3.481 1.00 87.25 239 ARG A O 1
ATOM 1844 N N . ALA A 1 240 ? -2.019 0.276 -1.897 1.00 90.12 240 ALA A N 1
ATOM 1845 C CA . ALA A 1 240 ? -2.665 -0.811 -1.169 1.00 90.12 240 ALA A CA 1
ATOM 1846 C C . ALA A 1 240 ? -3.697 -1.533 -2.050 1.00 90.12 240 ALA A C 1
ATOM 1848 O O . ALA A 1 240 ? -3.646 -2.751 -2.150 1.00 90.12 240 ALA A O 1
ATOM 1849 N N . LEU A 1 241 ? -4.545 -0.789 -2.771 1.00 87.75 241 LEU A N 1
ATOM 1850 C CA . LEU A 1 241 ? -5.534 -1.377 -3.688 1.00 87.75 241 LEU A CA 1
ATOM 1851 C C . LEU A 1 241 ? -4.905 -2.195 -4.832 1.00 87.75 241 LEU A C 1
ATOM 1853 O O . LEU A 1 241 ? -5.543 -3.100 -5.357 1.00 87.75 241 LEU A O 1
ATOM 1857 N N . ALA A 1 242 ? -3.677 -1.861 -5.243 1.00 84.38 242 ALA A N 1
ATOM 1858 C CA . ALA A 1 242 ? -2.963 -2.574 -6.302 1.00 84.38 242 ALA A CA 1
ATOM 1859 C C . ALA A 1 242 ? -2.217 -3.820 -5.793 1.00 84.38 242 ALA A C 1
ATOM 1861 O O . ALA A 1 242 ? -2.100 -4.798 -6.524 1.00 84.38 242 ALA A O 1
ATOM 1862 N N . GLU A 1 243 ? -1.685 -3.783 -4.568 1.00 85.19 243 GLU A N 1
ATOM 1863 C CA . GLU A 1 243 ? -0.921 -4.897 -3.986 1.00 85.19 243 GLU A CA 1
ATOM 1864 C C . GLU A 1 243 ? -1.801 -5.940 -3.293 1.00 85.19 243 GLU A C 1
ATOM 1866 O O . GLU A 1 243 ? -1.442 -7.115 -3.261 1.00 85.19 243 GLU A O 1
ATOM 1871 N N . PHE A 1 244 ? -2.940 -5.524 -2.739 1.00 87.69 244 PHE A N 1
ATOM 1872 C CA . PHE A 1 244 ? -3.840 -6.394 -1.997 1.00 87.69 244 PHE A CA 1
ATOM 1873 C C . PHE A 1 244 ? -5.152 -6.544 -2.769 1.00 87.69 244 PHE A C 1
ATOM 1875 O O . PHE A 1 244 ? -5.948 -5.610 -2.797 1.00 87.69 244 PHE A O 1
ATOM 1882 N N . PRO A 1 245 ? -5.412 -7.689 -3.419 1.00 86.00 245 PRO A N 1
ATOM 1883 C CA . PRO A 1 245 ? -6.693 -7.902 -4.073 1.00 86.00 245 PRO A CA 1
ATOM 1884 C C . PRO A 1 245 ? -7.828 -8.029 -3.035 1.00 86.00 245 PRO A C 1
ATOM 1886 O O . PRO A 1 245 ? -7.584 -8.497 -1.915 1.00 86.00 245 PRO A O 1
ATOM 1889 N N . PRO A 1 246 ? -9.080 -7.679 -3.402 1.00 86.88 246 PRO A N 1
ATOM 1890 C CA . PRO A 1 246 ? -10.235 -7.718 -2.500 1.00 86.88 246 PRO A CA 1
ATOM 1891 C C . PRO A 1 246 ? -10.400 -9.055 -1.766 1.00 86.88 246 PRO A C 1
ATOM 1893 O O . PRO A 1 246 ? -10.599 -9.085 -0.556 1.00 86.88 246 PRO A O 1
ATOM 1896 N N . THR A 1 247 ? -10.250 -10.169 -2.487 1.00 86.44 247 THR A N 1
ATOM 1897 C CA . THR A 1 247 ? -10.390 -11.531 -1.947 1.00 86.44 247 THR A CA 1
ATOM 1898 C C . THR A 1 247 ? -9.323 -11.861 -0.905 1.00 86.44 247 THR A C 1
ATOM 1900 O O . THR A 1 247 ? -9.639 -12.408 0.148 1.00 86.44 247 THR A O 1
ATOM 1903 N N . ALA A 1 248 ? -8.064 -11.486 -1.151 1.00 86.06 248 ALA A N 1
ATOM 1904 C CA . ALA A 1 248 ? -6.978 -11.713 -0.199 1.00 86.06 248 ALA A CA 1
ATOM 1905 C C . ALA A 1 248 ? -7.174 -10.892 1.080 1.00 86.06 248 ALA A C 1
ATOM 1907 O O . ALA A 1 248 ? -6.947 -11.390 2.183 1.00 86.06 248 ALA A O 1
ATOM 1908 N N . MET A 1 249 ? -7.633 -9.648 0.941 1.00 87.19 249 MET A N 1
ATOM 1909 C CA . MET A 1 249 ? -7.903 -8.789 2.086 1.00 87.19 249 MET A CA 1
ATOM 1910 C C . MET A 1 249 ? -9.095 -9.295 2.910 1.00 87.19 249 MET A C 1
ATOM 1912 O O . MET A 1 249 ? -9.011 -9.327 4.135 1.00 87.19 249 MET A O 1
ATOM 1916 N N . PHE A 1 250 ? -10.154 -9.779 2.254 1.00 87.44 250 PHE A N 1
ATOM 1917 C CA . PHE A 1 250 ? -11.282 -10.440 2.919 1.00 87.44 250 PHE A CA 1
ATOM 1918 C C . PHE A 1 250 ? -10.821 -11.642 3.745 1.00 87.44 250 PHE A C 1
ATOM 1920 O O . PHE A 1 250 ? -11.102 -11.717 4.940 1.00 87.44 250 PHE A O 1
ATOM 1927 N N . ASN A 1 251 ? -10.046 -12.540 3.131 1.00 86.31 251 ASN A N 1
ATOM 1928 C CA . ASN A 1 251 ? -9.523 -13.727 3.803 1.00 86.31 251 ASN A CA 1
ATOM 1929 C C . ASN A 1 251 ? -8.595 -13.364 4.969 1.00 86.31 251 ASN A C 1
ATOM 1931 O O . ASN A 1 251 ? -8.616 -14.029 6.000 1.00 86.31 251 ASN A O 1
ATOM 1935 N N . THR A 1 252 ? -7.823 -12.284 4.836 1.00 86.62 252 THR A N 1
ATOM 1936 C CA . THR A 1 252 ? -6.953 -11.792 5.911 1.00 86.62 252 THR A CA 1
ATOM 1937 C C . THR A 1 252 ? -7.767 -11.263 7.092 1.00 86.62 252 THR A C 1
ATOM 1939 O O . THR A 1 252 ? -7.494 -11.626 8.232 1.00 86.62 252 THR A O 1
ATOM 1942 N N . ILE A 1 253 ? -8.799 -10.449 6.840 1.00 85.44 253 ILE A N 1
ATOM 1943 C CA . ILE A 1 253 ? -9.684 -9.941 7.899 1.00 85.44 253 ILE A CA 1
ATOM 1944 C C . ILE A 1 253 ? -10.415 -11.103 8.578 1.00 85.44 253 ILE A C 1
ATOM 1946 O O . ILE A 1 253 ? -10.462 -11.144 9.807 1.00 85.44 253 ILE A O 1
ATOM 1950 N N . ARG A 1 254 ? -10.911 -12.078 7.800 1.00 84.94 254 ARG A N 1
ATOM 1951 C CA . ARG A 1 254 ? -11.520 -13.310 8.322 1.00 84.94 254 ARG A CA 1
ATOM 1952 C C . ARG A 1 254 ? -10.548 -14.057 9.235 1.00 84.94 254 ARG A C 1
ATOM 1954 O O . ARG A 1 254 ? -10.925 -14.399 10.343 1.00 84.94 254 ARG A O 1
ATOM 1961 N N . ALA A 1 255 ? -9.300 -14.248 8.811 1.00 83.56 255 ALA A N 1
ATOM 1962 C CA . ALA A 1 255 ? -8.295 -14.963 9.594 1.00 83.56 255 ALA A CA 1
ATOM 1963 C C . ALA A 1 255 ? -7.896 -14.248 10.900 1.00 83.56 255 ALA A C 1
ATOM 1965 O O . ALA A 1 255 ? -7.553 -14.914 11.872 1.00 83.56 255 ALA A O 1
ATOM 1966 N N . ILE A 1 256 ? -7.914 -12.909 10.931 1.00 82.00 256 ILE A N 1
ATOM 1967 C CA . ILE A 1 256 ? -7.498 -12.121 12.104 1.00 82.00 256 ILE A CA 1
ATOM 1968 C C . ILE A 1 256 ? -8.647 -11.926 13.101 1.00 82.00 256 ILE A C 1
ATOM 1970 O O . ILE A 1 256 ? -8.435 -12.044 14.306 1.00 82.00 256 ILE A O 1
ATOM 1974 N N . TYR A 1 257 ? -9.841 -11.577 12.614 1.00 74.44 257 TYR A N 1
ATOM 1975 C CA . TYR A 1 257 ? -10.944 -11.108 13.459 1.00 74.44 257 TYR A CA 1
ATOM 1976 C C . TYR A 1 257 ? -12.024 -12.157 13.723 1.00 74.44 257 TYR A C 1
ATOM 1978 O O . TYR A 1 257 ? -12.796 -11.974 14.662 1.00 74.44 257 TYR A O 1
ATOM 1986 N N . ALA A 1 258 ? -12.104 -13.228 12.930 1.00 67.44 258 ALA A N 1
ATOM 1987 C CA . ALA A 1 258 ? -13.175 -14.208 13.052 1.00 67.44 258 ALA A CA 1
ATOM 1988 C C . ALA A 1 258 ? -12.629 -15.612 13.385 1.00 67.44 258 ALA A C 1
ATOM 1990 O O . ALA A 1 258 ? -11.869 -16.176 12.596 1.00 67.44 258 ALA A O 1
ATOM 1991 N N . PRO A 1 259 ? -13.065 -16.264 14.482 1.00 64.62 259 PRO A N 1
ATOM 1992 C CA . PRO A 1 259 ? -13.240 -17.713 14.427 1.00 64.62 259 PRO A CA 1
ATOM 1993 C C . PRO A 1 259 ? -14.249 -18.014 13.304 1.00 64.62 259 PRO A C 1
ATOM 1995 O O . PRO A 1 259 ? -15.141 -17.204 13.062 1.00 64.62 259 PRO A O 1
ATOM 1998 N N . ALA A 1 260 ? -14.082 -19.128 12.588 1.00 62.31 260 ALA A N 1
ATOM 1999 C CA . ALA A 1 260 ? -14.618 -19.383 11.240 1.00 62.31 260 ALA A CA 1
ATOM 2000 C C . ALA A 1 260 ? -16.124 -19.105 10.978 1.00 62.31 260 ALA A C 1
ATOM 2002 O O . ALA A 1 260 ? -16.503 -19.025 9.807 1.00 62.31 260 ALA A O 1
ATOM 2003 N N . ASP A 1 261 ? -16.936 -18.878 12.015 1.00 65.00 261 ASP A N 1
ATOM 2004 C CA . ASP A 1 261 ? -18.401 -18.896 11.990 1.00 65.00 261 ASP A CA 1
ATOM 2005 C C . ASP A 1 261 ? -19.095 -17.568 12.380 1.00 65.00 261 ASP A C 1
ATOM 2007 O O . ASP A 1 261 ? -20.322 -17.526 12.453 1.00 65.00 261 ASP A O 1
ATOM 2011 N N . ASP A 1 262 ? -18.370 -16.466 12.627 1.00 78.56 262 ASP A N 1
ATOM 2012 C CA . ASP A 1 262 ? -19.022 -15.165 12.890 1.00 78.56 262 ASP A CA 1
ATOM 2013 C C . ASP A 1 262 ? -19.478 -14.487 11.579 1.00 78.56 262 ASP A C 1
ATOM 2015 O O . ASP A 1 262 ? -18.717 -13.780 10.905 1.00 78.56 262 ASP A O 1
ATOM 2019 N N . GLU A 1 263 ? -20.739 -14.723 11.201 1.00 79.44 263 GLU A N 1
ATOM 2020 C CA . GLU A 1 263 ? -21.356 -14.137 10.004 1.00 79.44 263 GLU A CA 1
ATOM 2021 C C . GLU A 1 263 ? -21.407 -12.602 10.029 1.00 79.44 263 GLU A C 1
ATOM 2023 O O . GLU A 1 263 ? -21.347 -11.973 8.967 1.00 79.44 263 GLU A O 1
ATOM 2028 N N . ASP A 1 264 ? -21.530 -11.978 11.202 1.00 81.19 264 ASP A N 1
ATOM 2029 C CA . ASP A 1 264 ? -21.675 -10.525 11.307 1.00 81.19 264 ASP A CA 1
ATOM 2030 C C . ASP A 1 264 ? -20.349 -9.829 10.996 1.00 81.19 264 ASP A C 1
ATOM 2032 O O . ASP A 1 264 ? -20.322 -8.816 10.285 1.00 81.19 264 ASP A O 1
ATOM 2036 N N . VAL A 1 265 ? -19.234 -10.398 11.462 1.00 79.31 265 VAL A N 1
ATOM 2037 C CA . VAL A 1 265 ? -17.884 -9.927 11.118 1.00 79.31 265 VAL A CA 1
ATOM 2038 C C . VAL A 1 265 ? -17.611 -10.116 9.626 1.00 79.31 265 VAL A C 1
ATOM 2040 O O . VAL A 1 265 ? -17.087 -9.203 8.984 1.00 79.31 265 VAL A O 1
ATOM 2043 N N . GLN A 1 266 ? -18.021 -11.244 9.038 1.00 80.69 266 GLN A N 1
ATOM 2044 C CA . GLN A 1 266 ? -17.841 -11.503 7.603 1.00 80.69 266 GLN A CA 1
ATOM 2045 C C . GLN A 1 266 ? -18.661 -10.545 6.728 1.00 80.69 266 GLN A C 1
ATOM 2047 O O . GLN A 1 266 ? -18.129 -9.989 5.765 1.00 80.69 266 GLN A O 1
ATOM 2052 N N . LYS A 1 267 ? -19.927 -10.282 7.078 1.00 83.69 267 LYS A N 1
ATOM 2053 C CA . LYS A 1 267 ? -20.775 -9.310 6.364 1.00 83.69 267 LYS A CA 1
ATOM 2054 C C . LYS A 1 267 ? -20.196 -7.898 6.450 1.00 83.69 267 LYS A C 1
ATOM 2056 O O . LYS A 1 267 ? -20.129 -7.206 5.436 1.00 83.69 267 LYS A O 1
ATOM 2061 N N . LYS A 1 268 ? -19.716 -7.480 7.626 1.00 82.38 268 LYS A N 1
ATOM 2062 C CA . LYS A 1 268 ? -19.044 -6.178 7.801 1.00 82.38 268 LYS A CA 1
ATOM 2063 C C . LYS A 1 268 ? -17.751 -6.084 6.991 1.00 82.38 268 LYS A C 1
ATOM 2065 O O . LYS A 1 268 ? -17.536 -5.084 6.312 1.00 82.38 268 LYS A O 1
ATOM 2070 N N . ALA A 1 269 ? -16.923 -7.130 7.006 1.00 82.75 269 ALA A N 1
ATOM 2071 C CA . ALA A 1 269 ? -15.689 -7.181 6.227 1.00 82.75 269 ALA A CA 1
ATOM 2072 C C . ALA A 1 269 ? -15.963 -7.073 4.718 1.00 82.75 269 ALA A C 1
ATOM 2074 O O . ALA A 1 269 ? -15.292 -6.305 4.027 1.00 82.75 269 ALA A O 1
ATOM 2075 N N . ALA A 1 270 ? -16.979 -7.784 4.218 1.00 85.25 270 ALA A N 1
ATOM 2076 C CA . ALA A 1 270 ? -17.407 -7.690 2.826 1.00 85.25 270 ALA A CA 1
ATOM 2077 C C . ALA A 1 270 ? -17.846 -6.259 2.471 1.00 85.25 270 ALA A C 1
ATOM 2079 O O . ALA A 1 270 ? -17.316 -5.682 1.524 1.00 85.25 270 ALA A O 1
ATOM 2080 N N . LEU A 1 271 ? -18.722 -5.645 3.277 1.00 84.19 271 LEU A N 1
ATOM 2081 C CA . LEU A 1 271 ? -19.204 -4.277 3.050 1.00 84.19 271 LEU A CA 1
ATOM 2082 C C . LEU A 1 271 ? -18.073 -3.244 3.016 1.00 84.19 271 LEU A C 1
ATOM 2084 O O . LEU A 1 271 ? -18.084 -2.345 2.169 1.00 84.19 271 LEU A O 1
ATOM 2088 N N . THR A 1 272 ? -17.078 -3.346 3.901 1.00 84.06 272 THR A N 1
ATOM 2089 C CA . THR A 1 272 ? -15.966 -2.393 3.846 1.00 84.06 272 THR A CA 1
ATOM 2090 C C . THR A 1 272 ? -15.090 -2.601 2.618 1.00 84.06 272 THR A C 1
ATOM 2092 O O . THR A 1 272 ? -14.628 -1.623 2.030 1.00 84.06 272 THR A O 1
ATOM 2095 N N . ILE A 1 273 ? -14.874 -3.844 2.188 1.00 87.25 273 ILE A N 1
ATOM 2096 C CA . ILE A 1 273 ? -14.126 -4.123 0.958 1.00 87.25 273 ILE A CA 1
ATOM 2097 C C . ILE A 1 273 ? -14.868 -3.551 -0.251 1.00 87.25 273 ILE A C 1
ATOM 2099 O O . ILE A 1 273 ? -14.250 -2.876 -1.073 1.00 87.25 273 ILE A O 1
ATOM 2103 N N . GLU A 1 274 ? -16.189 -3.702 -0.324 1.00 86.62 274 GLU A N 1
ATOM 2104 C CA . GLU A 1 274 ? -16.982 -3.081 -1.390 1.00 86.62 274 GLU A CA 1
ATOM 2105 C C . GLU A 1 274 ? -16.810 -1.560 -1.420 1.00 86.62 274 GLU A C 1
ATOM 2107 O O . GLU A 1 274 ? -16.555 -0.972 -2.474 1.00 86.62 274 GLU A O 1
ATOM 2112 N N . ARG A 1 275 ? -16.861 -0.910 -0.251 1.00 83.12 275 ARG A N 1
ATOM 2113 C CA . ARG A 1 275 ? -16.673 0.545 -0.131 1.00 83.12 275 ARG A CA 1
ATOM 2114 C C . ARG A 1 275 ? -15.250 0.996 -0.465 1.00 83.12 275 ARG A C 1
ATOM 2116 O O . ARG A 1 275 ? -15.079 2.020 -1.127 1.00 83.12 275 ARG A O 1
ATOM 2123 N N . ALA A 1 276 ? -14.233 0.257 -0.024 1.00 83.06 276 ALA A N 1
ATOM 2124 C CA . ALA A 1 276 ? -12.828 0.605 -0.228 1.00 83.06 276 ALA A CA 1
ATOM 2125 C C . ALA A 1 276 ? -12.386 0.424 -1.684 1.00 83.06 276 ALA A C 1
ATOM 2127 O O . ALA A 1 276 ? -11.695 1.284 -2.233 1.00 83.06 276 ALA A O 1
ATOM 2128 N N . TYR A 1 277 ? -12.819 -0.665 -2.320 1.00 82.81 277 TYR A N 1
ATOM 2129 C CA . TYR A 1 277 ? -12.452 -0.993 -3.697 1.00 82.81 277 TYR A CA 1
ATOM 2130 C C . TYR A 1 277 ? -13.438 -0.427 -4.725 1.00 82.81 277 TYR A C 1
ATOM 2132 O O . TYR A 1 277 ? -13.108 -0.391 -5.908 1.00 82.81 277 TYR A O 1
ATOM 2140 N N . ARG A 1 278 ? -14.607 0.069 -4.289 1.00 79.25 278 ARG A N 1
ATOM 2141 C CA . ARG A 1 278 ? -15.705 0.552 -5.150 1.00 79.25 278 ARG A CA 1
ATOM 2142 C C . ARG A 1 278 ? -16.170 -0.515 -6.148 1.00 79.25 278 ARG A C 1
ATOM 2144 O O . ARG A 1 278 ? -16.450 -0.212 -7.306 1.00 79.25 278 ARG A O 1
ATOM 2151 N N . LEU A 1 279 ? -16.216 -1.765 -5.694 1.00 73.50 279 LEU A N 1
ATOM 2152 C CA . LEU A 1 279 ? -16.616 -2.941 -6.468 1.00 73.50 279 LEU A CA 1
ATOM 2153 C C . LEU A 1 279 ? -17.721 -3.688 -5.719 1.00 73.50 279 LEU A C 1
ATOM 2155 O O . LEU A 1 279 ? -17.741 -3.669 -4.494 1.00 73.50 279 LEU A O 1
ATOM 2159 N N . SER A 1 280 ? -18.603 -4.375 -6.445 1.00 64.69 280 SER A N 1
ATOM 2160 C CA . SER A 1 280 ? -19.496 -5.381 -5.859 1.00 64.69 280 SER A CA 1
ATOM 2161 C C . SER A 1 280 ? -18.687 -6.637 -5.532 1.00 64.69 280 SER A C 1
ATOM 2163 O O . SER A 1 280 ? -18.042 -7.189 -6.429 1.00 64.69 280 SER A O 1
ATOM 2165 N N . PHE A 1 281 ? -18.702 -7.084 -4.279 1.00 63.97 281 PHE A N 1
ATOM 2166 C CA . PHE A 1 281 ? -17.903 -8.206 -3.794 1.00 63.97 281 PHE A CA 1
ATOM 2167 C C . PHE A 1 281 ? -18.815 -9.334 -3.308 1.00 63.97 281 PHE A C 1
ATOM 2169 O O . PHE A 1 281 ? -19.513 -9.210 -2.306 1.00 63.97 281 PHE A O 1
ATOM 2176 N N . SER A 1 282 ? -18.783 -10.473 -3.997 1.00 70.81 282 SER A N 1
ATOM 2177 C CA . SER A 1 282 ? -19.439 -11.695 -3.530 1.00 70.81 282 SER A CA 1
ATOM 2178 C C . SER A 1 282 ? -18.514 -12.454 -2.581 1.00 70.81 282 SER A C 1
ATOM 2180 O O . SER A 1 282 ? -17.381 -12.767 -2.952 1.00 70.81 282 SER A O 1
ATOM 2182 N N . ILE A 1 283 ? -19.006 -12.790 -1.386 1.00 70.94 283 ILE A N 1
ATOM 2183 C CA . ILE A 1 283 ? -18.281 -13.633 -0.427 1.00 70.94 283 ILE A CA 1
ATOM 2184 C C . ILE A 1 283 ? -17.962 -14.981 -1.103 1.00 70.94 283 ILE A C 1
ATOM 2186 O O . ILE A 1 283 ? -18.891 -15.645 -1.577 1.00 70.94 283 ILE A O 1
ATOM 2190 N N . PRO A 1 284 ? -16.682 -15.396 -1.169 1.00 64.25 284 PRO A N 1
ATOM 2191 C CA . PRO A 1 284 ? -16.317 -16.707 -1.687 1.00 64.25 284 PRO A CA 1
ATOM 2192 C C . PRO A 1 284 ? -16.990 -17.778 -0.831 1.00 64.25 284 PRO A C 1
ATOM 2194 O O . PRO A 1 284 ? -16.781 -17.840 0.378 1.00 64.25 284 PRO A O 1
ATOM 2197 N N . SER A 1 285 ? -17.845 -18.592 -1.442 1.00 57.91 285 SER A N 1
ATOM 2198 C CA . SER A 1 285 ? -18.461 -19.719 -0.749 1.00 57.91 285 SER A CA 1
ATOM 2199 C C . SER A 1 285 ? -17.439 -20.851 -0.695 1.00 57.91 285 SER A C 1
ATOM 2201 O O . SER A 1 285 ? -17.063 -21.365 -1.742 1.00 57.91 285 SER A O 1
ATOM 2203 N N . ASP A 1 286 ? -17.027 -21.290 0.498 1.00 53.44 286 ASP A N 1
ATOM 2204 C CA . ASP A 1 286 ? -16.100 -22.426 0.706 1.00 53.44 286 ASP A CA 1
ATOM 2205 C C . ASP A 1 286 ? -16.670 -23.792 0.223 1.00 53.44 286 ASP A C 1
ATOM 2207 O O . ASP A 1 286 ? -16.184 -24.855 0.599 1.00 53.44 286 ASP A O 1
ATOM 2211 N N . ARG A 1 287 ? -17.735 -23.796 -0.594 1.00 45.25 287 ARG A N 1
ATOM 2212 C CA . ARG A 1 287 ? -18.470 -24.992 -1.035 1.00 45.25 287 ARG A CA 1
ATOM 2213 C C . ARG A 1 287 ? -18.050 -25.551 -2.396 1.00 45.25 287 ARG A C 1
ATOM 2215 O O . ARG A 1 287 ? -18.477 -26.655 -2.715 1.00 45.25 287 ARG A O 1
ATOM 2222 N N . ASP A 1 288 ? -17.173 -24.888 -3.146 1.00 41.44 288 ASP A N 1
ATOM 2223 C CA . ASP A 1 288 ? -16.713 -25.376 -4.460 1.00 41.44 288 ASP A CA 1
ATOM 2224 C C . ASP A 1 288 ? -15.506 -26.327 -4.373 1.00 41.44 288 ASP A C 1
ATOM 2226 O O . ASP A 1 288 ? -14.624 -26.332 -5.229 1.00 41.44 288 ASP A O 1
ATOM 2230 N N . ASN A 1 289 ? -15.477 -27.187 -3.351 1.00 43.53 289 ASN A N 1
ATOM 2231 C CA . ASN A 1 289 ? -14.635 -28.383 -3.352 1.00 43.53 289 ASN A CA 1
ATOM 2232 C C . ASN A 1 289 ? -15.496 -29.621 -3.646 1.00 43.53 289 ASN A C 1
ATOM 2234 O O . ASN A 1 289 ? -15.559 -30.567 -2.861 1.00 43.53 289 ASN A O 1
ATOM 2238 N N . SER A 1 290 ? -16.216 -29.606 -4.771 1.00 40.47 290 SER A N 1
ATOM 2239 C CA . SER A 1 290 ? -16.771 -30.832 -5.340 1.00 40.47 290 SER A CA 1
ATOM 2240 C C . SER A 1 290 ? -15.635 -31.585 -6.024 1.00 40.47 290 SER A C 1
ATOM 2242 O O . SER A 1 290 ? -15.186 -31.213 -7.110 1.00 40.47 290 SER A O 1
ATOM 2244 N N . SER A 1 291 ? -15.157 -32.633 -5.357 1.00 41.09 291 SER A N 1
ATOM 2245 C CA . SER A 1 291 ? -14.235 -33.619 -5.913 1.00 41.09 291 SER A CA 1
ATOM 2246 C C . SER A 1 291 ? -14.687 -34.080 -7.310 1.00 41.09 291 SER A C 1
ATOM 2248 O O . SER A 1 291 ? -15.893 -34.194 -7.544 1.00 41.09 291 SER A O 1
ATOM 2250 N N . PRO A 1 292 ? -13.761 -34.396 -8.233 1.00 43.06 292 PRO A N 1
ATOM 2251 C CA . PRO A 1 292 ? -14.118 -34.993 -9.512 1.00 43.06 292 PRO A CA 1
ATOM 2252 C C . PRO A 1 292 ? -14.797 -36.340 -9.252 1.00 43.06 292 PRO A C 1
ATOM 2254 O O . PRO A 1 292 ? -14.180 -37.306 -8.804 1.00 43.06 292 PRO A O 1
ATOM 2257 N N . GLN A 1 293 ? -16.104 -36.375 -9.487 1.00 41.25 293 GLN A N 1
ATOM 2258 C CA . GLN A 1 293 ? -16.918 -37.573 -9.401 1.00 41.25 293 GLN A CA 1
ATOM 2259 C C . GLN A 1 293 ? -16.472 -38.501 -10.538 1.00 41.25 293 GLN A C 1
ATOM 2261 O O . GLN A 1 293 ? -16.681 -38.201 -11.713 1.00 41.25 293 GLN A O 1
ATOM 2266 N N . ASN A 1 294 ? -15.788 -39.594 -10.190 1.00 45.62 294 ASN A N 1
ATOM 2267 C CA . ASN A 1 294 ? -15.477 -40.668 -11.131 1.00 45.62 294 ASN A CA 1
ATOM 2268 C C . ASN A 1 294 ? -16.778 -41.122 -11.817 1.00 45.62 294 ASN A C 1
ATOM 2270 O O . ASN A 1 294 ? -17.747 -41.402 -11.106 1.00 45.62 294 ASN A O 1
ATOM 2274 N N . PRO A 1 295 ? -16.828 -41.217 -13.156 1.00 45.41 295 PRO A N 1
ATOM 2275 C CA . PRO A 1 295 ? -17.986 -41.778 -13.831 1.00 45.41 295 PRO A CA 1
ATOM 2276 C C . PRO A 1 295 ? -18.087 -43.274 -13.513 1.00 45.41 295 PRO A C 1
ATOM 2278 O O . PRO A 1 295 ? -17.154 -44.045 -13.740 1.00 45.41 295 PRO A O 1
ATOM 2281 N N . ASP A 1 296 ? -19.233 -43.654 -12.958 1.00 50.25 296 ASP A N 1
ATOM 2282 C CA . ASP A 1 296 ? -19.640 -45.021 -12.646 1.00 50.25 296 ASP A CA 1
ATOM 2283 C C . ASP A 1 296 ? -19.737 -45.864 -13.942 1.00 50.25 296 ASP A C 1
ATOM 2285 O O . ASP A 1 296 ? -20.495 -45.503 -14.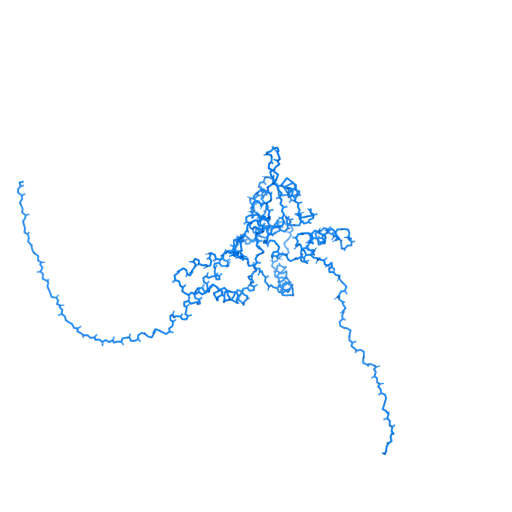849 1.00 50.25 296 ASP A O 1
ATOM 2289 N N . PRO A 1 297 ? -18.974 -46.964 -14.095 1.00 51.22 297 PRO A N 1
ATOM 2290 C CA . PRO A 1 297 ? -19.010 -47.811 -15.280 1.00 51.22 297 PRO A CA 1
ATOM 2291 C C . PRO A 1 297 ? -20.073 -48.904 -15.116 1.00 51.22 297 PRO A C 1
ATOM 2293 O O . PRO A 1 297 ? -19.756 -50.083 -14.964 1.00 51.22 297 PRO A O 1
ATOM 2296 N N . SER A 1 298 ? -21.351 -48.530 -15.136 1.00 53.72 298 SER A N 1
ATOM 2297 C CA . SER A 1 298 ? -22.445 -49.504 -15.017 1.00 53.72 298 SER A CA 1
ATOM 2298 C C . SER A 1 298 ? -23.669 -49.164 -15.873 1.00 53.72 298 SER A C 1
ATOM 2300 O O . SER A 1 298 ? -24.817 -49.272 -15.453 1.00 53.72 298 SER A O 1
ATOM 2302 N N . THR A 1 299 ? -23.439 -48.838 -17.146 1.00 56.06 299 THR A N 1
ATOM 2303 C CA . THR A 1 299 ? -24.481 -48.938 -18.182 1.00 56.06 299 THR A CA 1
ATOM 2304 C C . THR A 1 299 ? -23.990 -49.861 -19.294 1.00 56.06 299 THR A C 1
ATOM 2306 O O . THR A 1 299 ? -23.426 -49.439 -20.298 1.00 56.06 299 THR A O 1
ATOM 2309 N N . GLN A 1 300 ? -24.139 -51.163 -19.043 1.00 45.69 300 GLN A N 1
ATOM 2310 C CA . GLN A 1 300 ? -24.128 -52.197 -20.072 1.00 45.69 300 GLN A CA 1
ATOM 2311 C C . GLN A 1 300 ? -25.473 -52.152 -20.805 1.00 45.69 300 GLN A C 1
ATOM 2313 O O . GLN A 1 300 ? -26.495 -52.501 -20.218 1.00 45.69 300 GLN A O 1
ATOM 2318 N N . ASP A 1 301 ? -25.465 -51.772 -22.081 1.00 55.50 301 ASP A N 1
ATOM 2319 C CA . ASP A 1 301 ? -26.564 -52.088 -22.995 1.00 55.50 301 ASP A CA 1
ATOM 2320 C C . ASP A 1 301 ? -26.387 -53.523 -23.533 1.00 55.50 301 ASP A C 1
ATOM 2322 O O . ASP A 1 301 ? -25.287 -53.885 -23.969 1.00 55.50 301 ASP A O 1
ATOM 2326 N N . PRO A 1 302 ? -27.433 -54.369 -23.523 1.00 59.19 302 PRO A N 1
ATOM 2327 C CA . PRO A 1 302 ? -27.388 -55.686 -24.147 1.00 59.19 302 PRO A CA 1
ATOM 2328 C C . PRO A 1 302 ? -27.556 -55.591 -25.678 1.00 59.19 302 PRO A C 1
ATOM 2330 O O . PRO A 1 302 ? -28.240 -54.695 -26.179 1.00 59.19 302 PRO A O 1
ATOM 2333 N N . PRO A 1 303 ? -26.984 -56.536 -26.450 1.00 56.31 303 PRO A N 1
ATOM 2334 C CA . PRO A 1 303 ? -27.054 -56.511 -27.904 1.00 56.31 303 PRO A CA 1
ATOM 2335 C C . PRO A 1 303 ? -28.459 -56.883 -28.391 1.00 56.31 303 PRO A C 1
ATOM 2337 O O . PRO A 1 303 ? -28.945 -57.990 -28.147 1.00 56.31 303 PRO A O 1
ATOM 2340 N N . GLN A 1 304 ? -29.092 -55.976 -29.137 1.00 56.62 304 GLN A N 1
ATOM 2341 C CA . GLN A 1 304 ? -30.233 -56.329 -29.974 1.00 56.62 304 GLN A CA 1
ATOM 2342 C C . GLN A 1 304 ? -29.738 -57.103 -31.193 1.00 56.62 304 GLN A C 1
ATOM 2344 O O . GLN A 1 304 ? -28.960 -56.610 -32.007 1.00 56.62 304 GLN A O 1
ATOM 2349 N N . ASN A 1 305 ? -30.198 -58.345 -31.272 1.00 54.59 305 ASN A N 1
ATOM 2350 C CA . ASN A 1 305 ? -30.113 -59.196 -32.444 1.00 54.59 305 ASN A CA 1
ATOM 2351 C C . ASN A 1 305 ? -31.442 -59.107 -33.223 1.00 54.59 305 ASN A C 1
ATOM 2353 O O . ASN A 1 305 ? -32.440 -58.660 -32.660 1.00 54.59 305 ASN A O 1
ATOM 2357 N N . VAL A 1 306 ? -31.433 -59.624 -34.459 1.00 49.91 306 VAL A N 1
ATOM 2358 C CA . VAL A 1 306 ? -32.497 -59.703 -35.491 1.00 49.91 306 VAL A CA 1
ATOM 2359 C C . VAL A 1 306 ? -32.775 -58.392 -36.267 1.00 49.91 306 VAL A C 1
ATOM 2361 O O . VAL A 1 306 ? -32.998 -57.355 -35.666 1.00 49.91 306 VAL A O 1
ATOM 2364 N N . LEU A 1 307 ? -32.788 -58.314 -37.608 1.00 48.03 307 LEU A N 1
ATOM 2365 C CA . LEU A 1 307 ? -33.106 -59.287 -38.665 1.00 48.03 307 LEU A CA 1
ATOM 2366 C C . LEU A 1 307 ? -32.545 -58.783 -40.022 1.00 48.03 307 LEU A C 1
ATOM 2368 O O . LEU A 1 307 ? -32.822 -57.644 -40.401 1.00 48.03 307 LEU A O 1
ATOM 2372 N N . THR A 1 308 ? -31.817 -59.611 -40.776 1.00 50.09 308 THR A N 1
ATOM 2373 C CA . THR A 1 308 ? -32.036 -59.905 -42.216 1.00 50.09 308 THR A CA 1
ATOM 2374 C C . THR A 1 308 ? -31.135 -61.047 -42.662 1.00 50.09 308 THR A C 1
ATOM 2376 O O . THR A 1 308 ? -29.974 -61.098 -42.201 1.00 50.09 308 THR A O 1
#

Foldseek 3Di:
DDDDDDDDDDDDDDDDDDDDDDPPPPPPPDPVVVLVVLLVVVLVVQVVCQVVLHKDKLVVSVVSQVPHPDDSCVSVVSNQVCCCVPPQKHKDFFDDDCPDDPDPDPDITIIHIEHDDDPVSVVVVVVVVVVVVVVPDDPDDPDDPDPPDDVPPQVVVVLVVLLLVLQLVCLLVLQKDWPVRSQVSVVVVVQHQAQRCDVNGRDHSVRSVVSCVNSQQKDWDWDQDPVRDTTIMIGGGRVVCRHAPLLNSLVVQCVPPDDNPPPVSSVSSQSSSCSRNVDNDDDDDPPPPPDPDDDDPPDDDDDDDDDD

Organism: Pichia sorbitophila (strain ATCC MYA-4447 / BCRC 22081 / CBS 7064 / NBRC 10061 / NRRL Y-12695) (NCBI:txid559304)

Secondary structure (DSSP, 8-state):
----------------------------SSTTHHHHHHHHHHHHHHHHHHHTT--EEHHHHHGGGTTS---HHHHHHHHHHHHHHHH-EEEEEEPP----TT-------EEEEEE---HHHHHHHHHHHHHHHHHHS----TT--SS---TTHHHHHHHHHHHHHHHHHHHHTTT-EEHHHHHHHHHHTT--SS-EEETTEEE-HHHHHHHHHHTTSEEEEEEE-TTS-EEEEEEE-HHHHHHS-HHHHHHHHHHHH--TT-HHHHHHHHHHHHHHHTS--PPPPTT------PPP----PPPPP---

Mean predicted aligned error: 17.15 Å